Protein 7OCX (pdb70)

CATH classification: 3.30.70.330

B-factor: mean 50.79, std 18.03, range [21.8, 153.66]

GO terms:
  GO:0005515 protein binding (F, IPI)
  GO:0034587 piRNA processing (P, IMP)
  GO:0048471 perinuclear region of cytoplasm (C, IDA)
  GO:0005634 nucleus (C, IDA)
  GO:0005737 cytoplasm (C, IDA)
  GO:0005737 cytoplasm (C, EXP)
  GO:0051781 positive regulation of cell division (P, IMP)
  GO:0051984 positive regulation of chromosome segregation (P, IMP)

Solvent-accessible surface area: 16824 Å² total; per-residue (Å²): 127,100,64,110,68,26,36,0,90,1,34,21,2,15,44,68,38,36,41,32,7,0,0,17,35,0,54,57,1,73,0,70,25,27,88,82,79,32,88,82,32,1,38,0,26,1,75,13,45,0,3,6,82,5,0,28,120,62,11,83,48,89,154,56,24,134,51,26,141,0,88,1,44,41,61,64,148,122,53,62,110,73,40,87,97,83,28,26,0,115,1,32,22,1,14,30,57,42,31,43,30,8,1,0,16,35,0,53,53,1,82,1,52,0,6,53,85,80,20,26,79,33,2,30,0,4,2,77,27,55,9,2,5,97,3,0,37,109,57,12,82,36,90,152,54,21,127,53,23,143,4,121,3,46,47,44,68,141,129,80,60,28,100,28,0,1,1,84,1,132,60,0,34,58,98,45,77,19,71,58,0,0,90,22,0,64,129,39,20,80,0,15,58,0,76,33,101,29,128,32,165,116,23,59,32,24,55,4,18,0,7,0,26,39,3,66,24,0,38,86,0,67,140,85,41,57,110,33,49,7,121,27,117,136,43,55,0,37,7,84,66,29,142,38,116,71,75,60,56,148,142,129,114,23,112,40,2,5,0,76,2,149,63,0,40,127,93,45,78,33,71,58,0,0,94,20,0,47,126,37,19,77,0,26,30,8,42,40,101,29,111,40,169,101,18,98,56,17,62,6,60,0,24,3,26,37,4,76,27,0,35,71,0,63,158,63,33,100,107,28,32,10,99,24,185,135,50,50,0,104,4,76,89,49,110

Structure (mmCIF, N/CA/C/O backbone):
data_7OCX
#
_entry.id   7OCX
#
_cell.length_a   43.980
_cell.length_b   68.002
_cell.length_c   130.585
_cell.angle_alpha   90.000
_cell.angle_beta   90.000
_cell.angle_gamma   90.000
#
_symmetry.space_group_name_H-M   'P 21 21 21'
#
loop_
_entity.id
_entity.type
_entity.pdbx_description
1 polymer 'Protein pid-3'
2 polymer 'Embryonic developmental protein tofu-6'
3 water water
#
loop_
_atom_site.group_PDB
_atom_site.id
_atom_site.type_symbol
_atom_site.label_atom_id
_atom_site.label_alt_id
_atom_site.label_comp_id
_atom_site.label_asym_id
_atom_site.label_entity_id
_atom_site.label_seq_id
_atom_site.pdbx_PDB_ins_code
_atom_site.Cartn_x
_atom_site.Cartn_y
_atom_site.Cartn_z
_atom_site.occupancy
_atom_site.B_iso_or_equiv
_atom_site.auth_seq_id
_atom_site.auth_comp_id
_atom_site.auth_asym_id
_atom_site.auth_atom_id
_atom_site.pdbx_PDB_model_num
ATOM 1 N N . GLY A 1 8 ? 45.00606 47.33668 53.53307 1.000 58.17391 198 GLY A N 1
ATOM 2 C CA . GLY A 1 8 ? 44.75175 48.71022 53.93249 1.000 52.70088 198 GLY A CA 1
ATOM 3 C C . GLY A 1 8 ? 43.66252 48.92504 54.96856 1.000 50.30459 198 GLY A C 1
ATOM 4 O O . GLY A 1 8 ? 42.50572 48.60713 54.73967 1.000 49.18746 198 GLY A O 1
ATOM 7 N N . ALA A 1 9 ? 44.02022 49.47964 56.12244 1.000 42.82682 199 ALA A N 1
ATOM 8 C CA . ALA A 1 9 ? 43.00377 49.75479 57.12837 1.000 40.69152 199 ALA A CA 1
ATOM 9 C C . ALA A 1 9 ? 42.23923 51.03168 56.78144 1.000 38.67420 199 ALA A C 1
ATOM 10 O O . ALA A 1 9 ? 42.76401 51.93483 56.11762 1.000 36.97383 199 ALA A O 1
ATOM 17 N N . ASP A 1 10 ? 41.00015 51.11456 57.28561 1.000 35.51386 200 ASP A N 1
ATOM 18 C CA . ASP A 1 10 ? 40.08897 52.21590 56.96113 1.000 32.43355 200 ASP A CA 1
ATOM 19 C C . ASP A 1 10 ? 39.07491 52.33821 58.08693 1.000 30.21573 200 ASP A C 1
ATOM 20 O O . ASP A 1 10 ? 38.32887 51.38116 58.35819 1.000 28.56559 200 ASP A O 1
ATOM 29 N N . GLN A 1 11 ? 39.04861 53.49332 58.74817 1.000 29.36498 201 GLN A N 1
ATOM 30 C CA . GLN A 1 11 ? 38.13189 53.67598 59.86961 1.000 30.13239 201 GLN A CA 1
ATOM 31 C C . GLN A 1 11 ? 36.66839 53.53820 59.45825 1.000 29.58224 201 GLN A C 1
ATOM 32 O O . GLN A 1 11 ? 35.81925 53.29034 60.31989 1.000 30.76558 201 GLN A O 1
ATOM 46 N N . GLU A 1 12 ? 36.32661 53.71816 58.17629 1.000 28.42033 202 GLU A N 1
ATOM 47 C CA . GLU A 1 12 ? 34.93018 53.51198 57.83283 1.000 27.99656 202 GLU A CA 1
ATOM 48 C C . GLU A 1 12 ? 34.57209 52.02157 57.83356 1.000 27.73621 202 GLU A C 1
ATOM 49 O O . GLU A 1 12 ? 33.38619 51.69443 57.74104 1.000 29.17999 202 GLU A O 1
ATOM 61 N N . ASN A 1 13 ? 35.55754 51.14126 57.98142 1.000 27.53293 203 ASN A N 1
ATOM 62 C CA . ASN A 1 13 ? 35.28404 49.71443 58.15455 1.000 28.02391 203 ASN A CA 1
ATOM 63 C C . ASN A 1 13 ? 35.06158 49.35093 59.60280 1.000 29.64791 203 ASN A C 1
ATOM 64 O O . ASN A 1 13 ? 34.82347 48.17319 59.89137 1.000 30.71028 203 ASN A O 1
ATOM 75 N N . MET A 1 14 ? 35.18791 50.30284 60.51902 1.000 28.87484 204 MET A N 1
ATOM 76 C CA . MET A 1 14 ? 35.32547 49.97043 61.92342 1.000 28.78429 204 MET A CA 1
ATOM 77 C C . MET A 1 14 ? 34.13738 50.37675 62.76999 1.000 29.83129 204 MET A C 1
ATOM 78 O O . MET A 1 14 ? 33.44561 51.36922 62.49590 1.000 29.49160 204 MET A O 1
ATOM 92 N N . LEU A 1 15 ? 33.91685 49.58262 63.82154 1.000 26.75006 205 LEU A N 1
ATOM 93 C CA . LEU A 1 15 ? 32.86921 49.90624 64.77545 1.000 27.55226 205 LEU A CA 1
ATOM 94 C C . LEU A 1 15 ? 33.37005 49.67245 66.19122 1.000 25.39263 205 LEU A C 1
ATOM 95 O O . LEU A 1 15 ? 34.35497 48.95624 66.41161 1.000 26.87916 205 LEU A O 1
ATOM 111 N N . LYS A 1 16 ? 32.69420 50.32373 67.13875 1.000 27.69355 206 LYS A N 1
ATOM 112 C CA . LYS A 1 16 ? 32.85673 50.08631 68.56722 1.000 27.95990 206 LYS A CA 1
ATOM 113 C C . LYS A 1 16 ? 31.70433 49.20439 69.04107 1.000 28.92042 206 LYS A C 1
ATOM 114 O O . LYS A 1 16 ? 30.54311 49.44808 68.68560 1.000 30.17072 206 LYS A O 1
ATOM 133 N N . ILE A 1 17 ? 32.01502 48.19949 69.84389 1.000 28.28378 207 ILE A N 1
ATOM 134 C CA . ILE A 1 17 ? 31.00715 47.28770 70.38689 1.000 29.28658 207 ILE A CA 1
ATOM 135 C C . ILE A 1 17 ? 31.26507 47.15628 71.88048 1.000 27.26405 207 ILE A C 1
ATOM 136 O O . ILE A 1 17 ? 32.42414 47.06141 72.30348 1.000 31.34673 207 ILE A O 1
ATOM 152 N N . SER A 1 18 ? 30.20426 47.18106 72.68692 1.000 29.98565 208 SER A N 1
ATOM 153 C CA . SER A 1 18 ? 30.37555 47.03940 74.13338 1.000 30.64882 208 SER A CA 1
ATOM 154 C C . SER A 1 18 ? 29.12438 46.44164 74.76747 1.000 35.82729 208 SER A C 1
ATOM 155 O O . SER A 1 18 ? 28.06566 46.35484 74.14690 1.000 31.20983 208 SER A O 1
ATOM 163 N N . GLY A 1 19 ? 29.26918 45.99694 76.01575 1.000 29.96398 209 GLY A N 1
ATOM 164 C CA . GLY A 1 19 ? 28.13199 45.55851 76.79566 1.000 27.00710 209 GLY A CA 1
ATOM 165 C C . GLY A 1 19 ? 27.91461 44.05178 76.84728 1.000 32.19759 209 GLY A C 1
ATOM 166 O O . GLY A 1 19 ? 27.01036 43.59665 77.55642 1.000 31.19769 209 GLY A O 1
ATOM 170 N N . TYR A 1 20 ? 28.70278 43.29305 76.10676 1.000 30.00704 210 TYR A N 1
ATOM 171 C CA . TYR A 1 20 ? 28.62640 41.83976 76.10057 1.000 28.74544 210 TYR A CA 1
ATOM 172 C C . TYR A 1 20 ? 29.25819 41.28551 77.36457 1.000 27.95431 210 TYR A C 1
ATOM 173 O O . TYR A 1 20 ? 29.85399 42.02600 78.14565 1.000 30.07111 210 TYR A O 1
ATOM 191 N N . PRO A 1 21 ? 29.13756 39.98054 77.61464 1.000 27.34431 211 PRO A N 1
ATOM 192 C CA . PRO A 1 21 ? 29.72711 39.42750 78.84015 1.000 32.07953 211 PRO A CA 1
ATOM 193 C C . PRO A 1 21 ? 31.24072 39.58282 78.85724 1.000 34.33737 211 PRO A C 1
ATOM 194 O O . PRO A 1 21 ? 31.92364 39.40706 77.84284 1.000 31.96302 211 PRO A O 1
ATOM 205 N N . GLY A 1 22 ? 31.76768 39.91349 80.03684 1.000 30.68721 212 GLY A N 1
ATOM 206 C CA . GLY A 1 22 ? 33.19030 40.15573 80.14419 1.000 36.63675 212 GLY A CA 1
ATOM 207 C C . GLY A 1 22 ? 34.04130 38.93684 79.88293 1.000 31.71429 212 GLY A C 1
ATOM 208 O O . GLY A 1 22 ? 35.24442 39.06619 79.64843 1.000 36.19419 212 GLY A O 1
ATOM 212 N N . MET A 1 23 ? 33.45720 37.74720 79.95121 1.000 35.83097 213 MET A N 1
ATOM 213 C CA . MET A 1 23 ? 34.24376 36.54239 79.72285 1.000 38.03812 213 MET A CA 1
ATOM 214 C C . MET A 1 23 ? 34.57855 36.31802 78.25692 1.000 32.76456 213 MET A C 1
ATOM 215 O O . MET A 1 23 ? 35.38152 35.42093 77.96160 1.000 38.30523 213 MET A O 1
ATOM 229 N N . LEU A 1 24 ? 33.99111 37.06067 77.32807 1.000 31.82431 214 LEU A N 1
ATOM 230 C CA . LEU A 1 24 ? 34.22854 36.76162 75.91945 1.000 33.00692 214 LEU A CA 1
ATOM 231 C C . LEU A 1 24 ? 35.67808 37.06169 75.52764 1.000 35.44801 214 LEU A C 1
ATOM 232 O O . LEU A 1 24 ? 36.26445 38.04377 75.98302 1.000 34.28904 214 LEU A O 1
ATOM 248 N N . ASN A 1 25 ? 36.24048 36.23210 74.64832 1.000 33.29761 215 ASN A N 1
ATOM 249 C CA . ASN A 1 25 ? 37.49698 36.51270 73.96295 1.000 37.67594 215 ASN A CA 1
ATOM 250 C C . ASN A 1 25 ? 37.18074 37.07974 72.57338 1.000 32.90841 215 ASN A C 1
ATOM 251 O O . ASN A 1 25 ? 36.02854 37.31967 72.23238 1.000 30.13405 215 ASN A O 1
ATOM 262 N N . THR A 1 26 ? 38.21811 37.31824 71.75859 1.000 34.10603 216 THR A N 1
ATOM 263 C CA . THR A 1 26 ? 37.92948 37.96147 70.47586 1.000 34.82691 216 THR A CA 1
ATOM 264 C C . THR A 1 26 ? 37.10672 37.07169 69.56367 1.000 33.78804 216 THR A C 1
ATOM 265 O O . THR A 1 26 ? 36.28198 37.57233 68.79805 1.000 30.01650 216 THR A O 1
ATOM 276 N N . PHE A 1 27 ? 37.27484 35.74682 69.63485 1.000 29.17855 217 PHE A N 1
ATOM 277 C CA . PHE A 1 27 ? 36.40618 34.92621 68.81548 1.000 29.15807 217 PHE A CA 1
ATOM 278 C C . PHE A 1 27 ? 34.94787 35.03996 69.24550 1.000 27.26608 217 PHE A C 1
ATOM 279 O O . PHE A 1 27 ? 34.04553 35.03745 68.40088 1.000 27.12011 217 PHE A O 1
ATOM 296 N N . GLY A 1 28 ? 34.70010 35.16096 70.54678 1.000 26.90769 218 GLY A N 1
ATOM 297 C CA . GLY A 1 28 ? 33.33552 35.32117 71.00883 1.000 29.64726 218 GLY A CA 1
ATOM 298 C C . GLY A 1 28 ? 32.71295 36.63311 70.56859 1.000 29.74172 218 GLY A C 1
ATOM 299 O O . GLY A 1 28 ? 31.51104 36.68561 70.27782 1.000 25.79594 218 GLY A O 1
ATOM 303 N N . ILE A 1 29 ? 33.50957 37.70527 70.50860 1.000 24.02371 219 ILE A N 1
ATOM 304 C CA . ILE A 1 29 ? 33.00385 38.99203 70.02525 1.000 27.23010 219 ILE A CA 1
ATOM 305 C C . ILE A 1 29 ? 32.65302 38.86822 68.55237 1.000 26.41604 219 ILE A C 1
ATOM 306 O O . ILE A 1 29 ? 31.59768 39.32531 68.11182 1.000 25.34441 219 ILE A O 1
ATOM 322 N N . ALA A 1 30 ? 33.49237 38.17597 67.78174 1.000 26.47807 220 ALA A N 1
ATOM 323 C CA . ALA A 1 30 ? 33.16561 37.94561 66.37966 1.000 26.32234 220 ALA A CA 1
ATOM 324 C C . ALA A 1 30 ? 31.88532 37.13293 66.24414 1.000 25.85815 220 ALA A C 1
ATOM 325 O O . ALA A 1 30 ? 31.08580 37.37239 65.33063 1.000 28.26114 220 ALA A O 1
ATOM 332 N N . GLN A 1 31 ? 31.66059 36.18849 67.14859 1.000 28.50799 221 GLN A N 1
ATOM 333 C CA . GLN A 1 31 ? 30.43336 35.40574 67.09456 1.000 27.99826 221 GLN A CA 1
ATOM 334 C C . GLN A 1 31 ? 29.20515 36.27788 67.29645 1.000 29.32406 221 GLN A C 1
ATOM 335 O O . GLN A 1 31 ? 28.14360 35.96718 66.73909 1.000 28.82688 221 GLN A O 1
ATOM 349 N N . LEU A 1 32 ? 29.32252 37.36826 68.05869 1.000 27.13744 222 LEU A N 1
ATOM 350 C CA . LEU A 1 32 ? 28.18757 38.27078 68.23208 1.000 30.00946 222 LEU A CA 1
ATOM 351 C C . LEU A 1 32 ? 27.76566 38.92434 66.93555 1.000 28.97003 222 LEU A C 1
ATOM 352 O O . LEU A 1 32 ? 26.60332 39.33078 66.78578 1.000 29.43295 222 LEU A O 1
ATOM 368 N N . LEU A 1 33 ? 28.70019 39.07339 66.01999 1.000 25.77483 223 LEU A N 1
ATOM 369 C CA . LEU A 1 33 ? 28.51275 39.82889 64.79631 1.000 27.43166 223 LEU A CA 1
ATOM 370 C C . LEU A 1 33 ? 28.22137 38.95186 63.59862 1.000 24.73777 223 LEU A C 1
ATOM 371 O O . LEU A 1 33 ? 28.16200 39.47243 62.47174 1.000 27.08060 223 LEU A O 1
ATOM 387 N N . THR A 1 34 ? 28.02933 37.64842 63.80126 1.000 29.48848 224 THR A N 1
ATOM 388 C CA . THR A 1 34 ? 27.61369 36.77405 62.71538 1.000 29.62904 224 THR A CA 1
ATOM 389 C C . THR A 1 34 ? 26.41608 37.38574 61.99133 1.000 35.53618 224 THR A C 1
ATOM 390 O O . THR A 1 34 ? 25.46420 37.85184 62.64458 1.000 33.04357 224 THR A O 1
ATOM 401 N N . PRO A 1 35 ? 26.39846 37.36861 60.64759 1.000 32.58224 225 PRO A N 1
ATOM 402 C CA . PRO A 1 35 ? 27.33187 36.73532 59.69502 1.000 33.29245 225 PRO A CA 1
ATOM 403 C C . PRO A 1 35 ? 28.35959 37.68977 59.05825 1.000 31.66971 225 PRO A C 1
ATOM 404 O O . PRO A 1 35 ? 29.00012 37.27062 58.07067 1.000 30.79610 225 PRO A O 1
ATOM 415 N N . TYR A 1 36 ? 28.48839 38.91435 59.58029 1.000 29.72280 226 TYR A N 1
ATOM 416 C CA . TYR A 1 36 ? 29.34859 39.92290 58.95685 1.000 27.80809 226 TYR A CA 1
ATOM 417 C C . TYR A 1 36 ? 30.80794 39.50514 59.04683 1.000 30.99650 226 TYR A C 1
ATOM 418 O O . TYR A 1 36 ? 31.24618 38.90831 60.03544 1.000 31.58855 226 TYR A O 1
ATOM 436 N N . ARG A 1 37 ? 31.56494 39.82623 58.00220 1.000 28.33451 227 ARG A N 1
ATOM 437 C CA . ARG A 1 37 ? 32.96927 39.45704 57.96424 1.000 29.99176 227 ARG A CA 1
ATOM 438 C C . ARG A 1 37 ? 33.78125 40.35685 58.88659 1.000 31.22541 227 ARG A C 1
ATOM 439 O O . ARG A 1 37 ? 33.78519 41.58590 58.72531 1.000 29.88492 227 ARG A O 1
ATOM 460 N N . VAL A 1 38 ? 34.48761 39.72184 59.81966 1.000 30.59967 228 VAL A N 1
ATOM 461 C CA . VAL A 1 38 ? 35.33359 40.37028 60.81224 1.000 31.76280 228 VAL A CA 1
ATOM 462 C C . VAL A 1 38 ? 36.78749 40.14864 60.43301 1.000 31.69823 228 VAL A C 1
ATOM 463 O O . VAL A 1 38 ? 37.24861 39.00230 60.32368 1.000 31.10680 228 VAL A O 1
ATOM 476 N N . ASN A 1 39 ? 37.52468 41.24456 60.25904 1.000 28.73699 229 ASN A N 1
ATOM 477 C CA . ASN A 1 39 ? 38.91865 41.14859 59.88503 1.000 32.79707 229 ASN A CA 1
ATOM 478 C C . ASN A 1 39 ? 39.87741 41.41738 61.03370 1.000 29.55460 229 ASN A C 1
ATOM 479 O O . ASN A 1 39 ? 41.00736 40.96157 60.97180 1.000 33.13534 229 ASN A O 1
ATOM 490 N N . GLY A 1 40 ? 39.44937 42.10369 62.08845 1.000 30.73899 230 GLY A N 1
ATOM 491 C CA . GLY A 1 40 ? 40.31267 42.28241 63.23930 1.000 32.35283 230 GLY A CA 1
ATOM 492 C C . GLY A 1 40 ? 39.50752 42.77178 64.41421 1.000 28.18007 230 GLY A C 1
ATOM 493 O O . GLY A 1 40 ? 38.47227 43.42397 64.25876 1.000 30.26171 230 GLY A O 1
ATOM 497 N N . ILE A 1 41 ? 40.00644 42.45849 65.60635 1.000 29.93961 231 ILE A N 1
ATOM 498 C CA . ILE A 1 41 ? 39.36169 42.91838 66.82338 1.000 31.77409 231 ILE A CA 1
ATOM 499 C C . ILE A 1 41 ? 40.42862 43.38770 67.79919 1.000 35.03317 231 ILE A C 1
ATOM 500 O O . ILE A 1 41 ? 41.42368 42.69352 68.00168 1.000 35.22674 231 ILE A O 1
ATOM 516 N N . THR A 1 42 ? 40.23513 44.58804 68.37363 1.000 29.03522 232 THR A N 1
ATOM 517 C CA . THR A 1 42 ? 41.05902 45.08874 69.46775 1.000 30.99470 232 THR A CA 1
ATOM 518 C C . THR A 1 42 ? 40.20681 45.21111 70.72564 1.000 33.56369 232 THR A C 1
ATOM 519 O O . THR A 1 42 ? 39.26285 46.00559 70.75751 1.000 31.66353 232 THR A O 1
ATOM 530 N N . ILE A 1 43 ? 40.59806 44.49614 71.78248 1.000 34.02390 233 ILE A N 1
ATOM 531 C CA . ILE A 1 43 ? 39.93181 44.63244 73.07460 1.000 31.62355 233 ILE A CA 1
ATOM 532 C C . ILE A 1 43 ? 40.30413 45.97907 73.68390 1.000 31.81917 233 ILE A C 1
ATOM 533 O O . ILE A 1 43 ? 41.48108 46.33413 73.76042 1.000 35.34452 233 ILE A O 1
ATOM 549 N N . THR A 1 44 ? 39.30615 46.73400 74.11395 1.000 31.74034 234 THR A N 1
ATOM 550 C CA . THR A 1 44 ? 39.54214 48.06333 74.66627 1.000 33.95105 234 THR A CA 1
ATOM 551 C C . THR A 1 44 ? 39.13843 48.13354 76.13064 1.000 38.74028 234 THR A C 1
ATOM 552 O O . THR A 1 44 ? 39.28550 49.19114 76.75618 1.000 35.50944 234 THR A O 1
ATOM 563 N N . GLY A 1 45 ? 38.60761 47.04815 76.67949 1.000 34.50669 235 GLY A N 1
ATOM 564 C CA . GLY A 1 45 ? 38.15486 47.02369 78.05504 1.000 37.28633 235 GLY A CA 1
ATOM 565 C C . GLY A 1 45 ? 37.57173 45.66406 78.35161 1.000 36.70740 235 GLY A C 1
ATOM 566 O O . GLY A 1 45 ? 37.51333 44.78267 77.48982 1.000 35.91484 235 GLY A O 1
ATOM 570 N N . ALA A 1 46 ? 37.10518 45.50493 79.58606 1.000 36.07085 236 ALA A N 1
ATOM 571 C CA . ALA A 1 46 ? 36.58165 44.20036 79.96931 1.000 37.88981 236 ALA A CA 1
ATOM 572 C C . ALA A 1 46 ? 35.31612 43.83968 79.19373 1.000 36.92865 236 ALA A C 1
ATOM 573 O O . ALA A 1 46 ? 35.06326 42.65271 78.96067 1.000 38.30665 236 ALA A O 1
ATOM 580 N N . GLN A 1 47 ? 34.50406 44.83719 78.80351 1.000 32.46856 237 GLN A N 1
ATOM 581 C CA . GLN A 1 47 ? 33.31109 44.61479 77.99102 1.000 32.50085 237 GLN A CA 1
ATOM 582 C C . GLN A 1 47 ? 33.25072 45.52588 76.77220 1.000 33.57705 237 GLN A C 1
ATOM 583 O O . GLN A 1 47 ? 32.17179 45.96099 76.37099 1.000 31.04475 237 GLN A O 1
ATOM 597 N N . SER A 1 48 ? 34.39460 45.82644 76.15986 1.000 32.00211 238 SER A N 1
ATOM 598 C CA . SER A 1 48 ? 34.37159 46.72632 75.01538 1.000 32.72471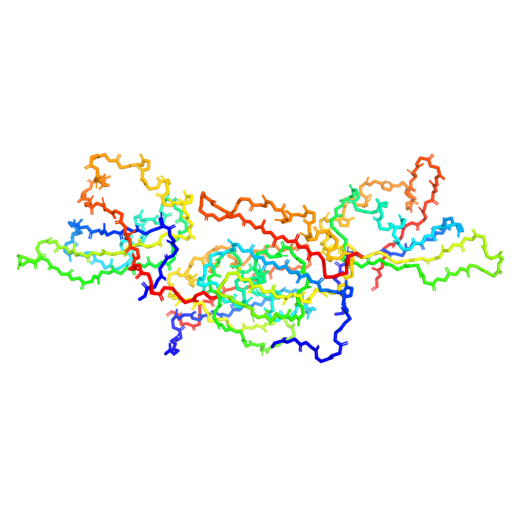 238 SER A CA 1
ATOM 599 C C . SER A 1 48 ? 35.48102 46.36142 74.04397 1.000 30.10808 238 SER A C 1
ATOM 600 O O . SER A 1 48 ? 36.54244 45.86478 74.43523 1.000 28.59925 238 SER A O 1
ATOM 608 N N . ALA A 1 49 ? 35.22420 46.62982 72.76504 1.000 30.52631 239 ALA A N 1
ATOM 609 C CA . ALA A 1 49 ? 36.18766 46.35265 71.71503 1.000 26.53592 239 ALA A CA 1
ATOM 610 C C . ALA A 1 49 ? 35.95933 47.29411 70.54221 1.000 31.39925 239 ALA A C 1
ATOM 611 O O . ALA A 1 49 ? 34.91071 47.93536 70.42923 1.000 29.79759 239 ALA A O 1
ATOM 618 N N . VAL A 1 50 ? 36.95459 47.34997 69.65699 1.000 29.93733 240 VAL A N 1
ATOM 619 C CA . VAL A 1 50 ? 36.81313 47.94870 68.33412 1.000 31.90287 240 VAL A CA 1
ATOM 620 C C . VAL A 1 50 ? 37.02016 46.84674 67.30964 1.000 32.28300 240 VAL A C 1
ATOM 621 O O . VAL A 1 50 ? 37.96070 46.05131 67.42085 1.000 31.04132 240 VAL A O 1
ATOM 634 N N . VAL A 1 51 ? 36.14622 46.79211 66.31553 1.000 28.14986 241 VAL A N 1
ATOM 635 C CA . VAL A 1 51 ? 36.10321 45.69442 65.35670 1.000 27.93062 241 VAL A CA 1
ATOM 636 C C . VAL A 1 51 ? 36.23519 46.27904 63.96527 1.000 31.13854 241 VAL A C 1
ATOM 637 O O . VAL A 1 51 ? 35.56571 47.26941 63.64840 1.000 31.91706 241 VAL A O 1
ATOM 650 N N . ALA A 1 52 ? 37.09394 45.68334 63.13777 1.000 27.14628 242 ALA A N 1
ATOM 651 C CA . ALA A 1 52 ? 37.15985 46.02712 61.71788 1.000 26.65882 242 ALA A CA 1
ATOM 652 C C . ALA A 1 52 ? 36.35041 44.98628 60.96628 1.000 29.27075 242 ALA A C 1
ATOM 653 O O . ALA A 1 52 ? 36.72175 43.80516 60.96900 1.000 29.13523 242 ALA A O 1
ATOM 660 N N . LEU A 1 53 ? 35.24546 45.40551 60.34539 1.000 27.29356 243 LEU A N 1
ATOM 661 C CA . LEU A 1 53 ? 34.50841 44.56641 59.41825 1.000 26.19132 243 LEU A CA 1
ATOM 662 C C . LEU A 1 53 ? 35.04527 44.77611 58.00097 1.000 29.75088 243 LEU A C 1
ATOM 663 O O . LEU A 1 53 ? 35.93049 45.58344 57.76461 1.000 32.08209 243 LEU A O 1
ATOM 679 N N . GLU A 1 54 ? 34.50779 44.00754 57.04916 1.000 31.63377 244 GLU A N 1
ATOM 680 C CA . GLU A 1 54 ? 35.03961 44.04590 55.68881 1.000 28.69209 244 GLU A CA 1
ATOM 681 C C . GLU A 1 54 ? 34.89758 45.42947 55.04007 1.000 29.96642 244 GLU A C 1
ATOM 682 O O . GLU A 1 54 ? 35.80101 45.87411 54.32173 1.000 32.39136 244 GLU A O 1
ATOM 694 N N . ASN A 1 55 ? 33.78650 46.12027 55.26837 1.000 30.87324 245 ASN A N 1
ATOM 695 C CA . ASN A 1 55 ? 33.57326 47.41465 54.61748 1.000 29.85670 245 ASN A CA 1
ATOM 696 C C . ASN A 1 55 ? 32.45664 48.17928 55.30643 1.000 27.99158 245 ASN A C 1
ATOM 697 O O . ASN A 1 55 ? 31.79385 47.68039 56.21601 1.000 28.94226 245 ASN A O 1
ATOM 708 N N . LYS A 1 56 ? 32.23316 49.41066 54.82975 1.000 28.62046 246 LYS A N 1
ATOM 709 C CA . LYS A 1 56 ? 31.27962 50.30813 55.47053 1.000 30.41346 246 LYS A CA 1
ATOM 710 C C . LYS A 1 56 ? 29.83668 49.82737 55.37020 1.000 28.90515 246 LYS A C 1
ATOM 711 O O . LYS A 1 56 ? 29.00827 50.22065 56.20351 1.000 28.53985 246 LYS A O 1
ATOM 730 N N . PHE A 1 57 ? 29.51314 48.98599 54.38213 1.000 27.40894 247 PHE A N 1
ATOM 731 C CA . PHE A 1 57 ? 28.14858 48.46895 54.26729 1.000 27.35560 247 PHE A CA 1
ATOM 732 C C . PHE A 1 57 ? 27.85745 47.44682 55.35595 1.000 27.36430 247 PHE A C 1
ATOM 733 O O . PHE A 1 57 ? 26.74876 47.42660 55.92447 1.000 27.90602 247 PHE A O 1
ATOM 750 N N . GLN A 1 58 ? 28.84013 46.58689 55.64805 1.000 27.37798 248 GLN A N 1
ATOM 751 C CA . GLN A 1 58 ? 28.72423 45.68075 56.77430 1.000 26.56771 248 GLN A CA 1
ATOM 752 C C . GLN A 1 58 ? 28.70498 46.43070 58.10257 1.000 28.52307 248 GLN A C 1
ATOM 753 O O . GLN A 1 58 ? 27.93700 46.05230 58.99865 1.000 27.94467 248 GLN A O 1
ATOM 767 N N . VAL A 1 59 ? 29.45304 47.53139 58.22765 1.000 28.85985 249 VAL A N 1
ATOM 768 C CA . VAL A 1 59 ? 29.35537 48.34593 59.44393 1.000 26.91785 249 VAL A CA 1
ATOM 769 C C . VAL A 1 59 ? 27.94043 48.85579 59.62671 1.000 26.36975 249 VAL A C 1
ATOM 770 O O . VAL A 1 59 ? 27.35343 48.74473 60.71080 1.000 28.66154 249 VAL A O 1
ATOM 783 N N . TYR A 1 60 ? 27.37903 49.44343 58.57280 1.000 27.86273 250 TYR A N 1
ATOM 784 C CA . TYR A 1 60 ? 26.03382 49.99914 58.63810 1.000 27.56422 250 TYR A CA 1
ATOM 785 C C . TYR A 1 60 ? 25.02193 48.94144 59.06370 1.000 30.79567 250 TYR A C 1
ATOM 786 O O . TYR A 1 60 ? 24.12428 49.20796 59.87607 1.000 29.45413 250 TYR A O 1
ATOM 804 N N . GLN A 1 61 ? 25.11063 47.76217 58.46423 1.000 26.13776 251 GLN A N 1
ATOM 805 C CA . GLN A 1 61 ? 24.12608 46.72018 58.73941 1.000 26.75614 251 GLN A CA 1
ATOM 806 C C . GLN A 1 61 ? 24.32586 46.14299 60.13495 1.000 25.5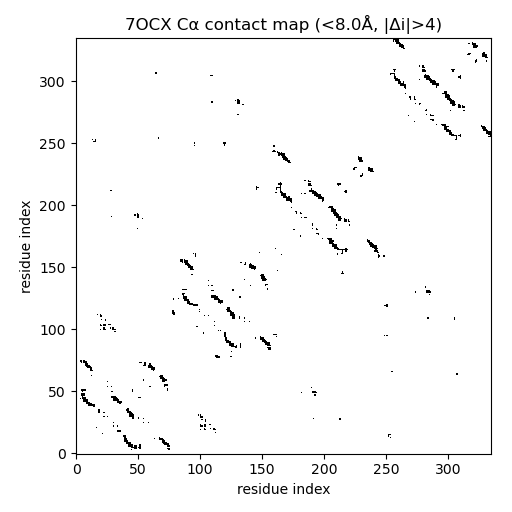9342 251 GLN A C 1
ATOM 807 O O . GLN A 1 61 ? 23.34360 45.84226 60.83253 1.000 30.42185 251 GLN A O 1
ATOM 821 N N . ALA A 1 62 ? 25.57726 46.05920 60.58921 1.000 27.30222 252 ALA A N 1
ATOM 822 C CA . ALA A 1 62 ? 25.83652 45.54592 61.93219 1.000 26.22825 252 ALA A CA 1
ATOM 823 C C . ALA A 1 62 ? 25.32386 46.50931 62.98643 1.000 28.70739 252 ALA A C 1
ATOM 824 O O . ALA A 1 62 ? 24.79655 46.09523 64.02654 1.000 28.92077 252 ALA A O 1
ATOM 831 N N . VAL A 1 63 ? 25.48502 47.81160 62.75365 1.000 27.97968 253 VAL A N 1
ATOM 832 C CA . VAL A 1 63 ? 24.94673 48.78193 63.70307 1.000 27.52571 253 VAL A CA 1
ATOM 833 C C . VAL A 1 63 ? 23.43687 48.64715 63.79948 1.000 27.40146 253 VAL A C 1
ATOM 834 O O . VAL A 1 63 ? 22.85791 48.62675 64.89532 1.000 33.29130 253 VAL A O 1
ATOM 847 N N . GLN A 1 64 ? 22.76439 48.55584 62.64927 1.000 30.00912 254 GLN A N 1
ATOM 848 C CA . GLN A 1 64 ? 21.31918 48.43094 62.65891 1.000 32.00523 254 GLN A CA 1
ATOM 849 C C . GLN A 1 64 ? 20.86272 47.12596 63.30740 1.000 30.66335 254 GLN A C 1
ATOM 850 O O . GLN A 1 64 ? 19.82520 47.09750 63.98809 1.000 33.97682 254 GLN A O 1
ATOM 864 N N . ASP A 1 65 ? 21.59275 46.03737 63.06442 1.000 31.69605 255 ASP A N 1
ATOM 865 C CA . ASP A 1 65 ? 21.18660 44.74367 63.61830 1.000 33.94232 255 ASP A CA 1
ATOM 866 C C . ASP A 1 65 ? 21.40470 44.66493 65.12954 1.000 28.47681 255 ASP A C 1
ATOM 867 O O . ASP A 1 65 ? 20.59476 44.04920 65.84550 1.000 31.39206 255 ASP A O 1
ATOM 876 N N . PHE A 1 66 ? 22.50682 45.24104 65.62122 1.000 28.50678 256 PHE A N 1
ATOM 877 C CA . PHE A 1 66 ? 22.99955 44.91206 66.95331 1.000 29.45294 256 PHE A CA 1
ATOM 878 C C . PHE A 1 66 ? 23.00777 46.06969 67.93895 1.000 31.18886 256 PHE A C 1
ATOM 879 O O . PHE A 1 66 ? 23.03090 45.81013 69.13941 1.000 28.20450 256 PHE A O 1
ATOM 896 N N . ASN A 1 67 ? 22.96095 47.32415 67.50124 1.000 29.75197 257 ASN A N 1
ATOM 897 C CA . ASN A 1 67 ? 22.93517 48.40451 68.49125 1.000 27.21703 257 ASN A CA 1
ATOM 898 C C . ASN A 1 67 ? 21.65874 48.34044 69.33581 1.000 26.48558 257 ASN A C 1
ATOM 899 O O . ASN A 1 67 ? 20.53831 48.41722 68.81988 1.000 31.14912 257 ASN A O 1
ATOM 910 N N . GLY A 1 68 ? 21.83142 48.25236 70.65799 1.000 29.83299 258 GLY A N 1
ATOM 911 C CA . GLY A 1 68 ? 20.72202 48.13674 71.56886 1.000 30.50102 258 GLY A CA 1
ATOM 912 C C . GLY A 1 68 ? 20.16235 46.73633 71.71052 1.000 30.63716 258 GLY A C 1
ATOM 913 O O . GLY A 1 68 ? 19.13398 46.55919 72.37441 1.000 30.40526 258 GLY A O 1
ATOM 917 N N . LYS A 1 69 ? 20.80253 45.74313 71.11797 1.000 27.28022 259 LYS A N 1
ATOM 918 C CA . LYS A 1 69 ? 20.24398 44.39008 71.11577 1.000 30.26235 259 LYS A CA 1
ATOM 919 C C . LYS A 1 69 ? 20.38414 43.74725 72.48503 1.000 29.95636 259 LYS A C 1
ATOM 920 O O . LYS A 1 69 ? 21.46894 43.71095 73.06403 1.000 30.31101 259 LYS A O 1
ATOM 939 N N . LYS A 1 70 ? 19.27871 43.24581 72.99702 1.000 30.34483 260 LYS A N 1
ATOM 940 C CA . LYS A 1 70 ? 19.27080 42.50368 74.24350 1.000 33.27401 260 LYS A CA 1
ATOM 941 C C . LYS A 1 70 ? 19.87377 41.11958 73.99910 1.000 35.51432 260 LYS A C 1
ATOM 942 O O . LYS A 1 70 ? 19.37889 40.34920 73.16744 1.000 34.17364 260 LYS A O 1
ATOM 961 N N . LEU A 1 71 ? 20.96344 40.81864 74.69395 1.000 31.02869 261 LEU A N 1
ATOM 962 C CA . LEU A 1 71 ? 21.51440 39.46425 74.64752 1.000 32.57553 261 LEU A CA 1
ATOM 963 C C . LEU A 1 71 ? 20.88558 38.57475 75.71050 1.000 37.36324 261 LEU A C 1
ATOM 964 O O . LEU A 1 71 ? 20.64113 37.38014 75.47081 1.000 36.10393 261 LEU A O 1
ATOM 980 N N . ASP A 1 72 ? 20.67474 39.12731 76.89986 1.000 35.52232 262 ASP A N 1
ATOM 981 C CA . ASP A 1 72 ? 19.91480 38.48012 77.95926 1.000 35.88794 262 ASP A CA 1
ATOM 982 C C . ASP A 1 72 ? 19.51499 39.58009 78.93706 1.000 40.25262 262 ASP A C 1
ATOM 983 O O . ASP A 1 72 ? 19.82092 40.75780 78.73747 1.000 36.50787 262 ASP A O 1
ATOM 992 N N . ARG A 1 73 ? 18.85673 39.19323 80.02546 1.000 39.77064 263 ARG A N 1
ATOM 993 C CA . ARG A 1 73 ? 18.38159 40.20415 80.96342 1.000 43.28288 263 ARG A CA 1
ATOM 994 C C . ARG A 1 73 ? 19.48645 40.97790 81.68564 1.000 38.85415 263 ARG A C 1
ATOM 995 O O . ARG A 1 73 ? 19.20281 41.90089 82.46315 1.000 43.51323 263 ARG A O 1
ATOM 1016 N N . ASN A 1 74 ? 20.73878 40.61000 81.44250 1.000 37.93183 264 ASN A N 1
ATOM 1017 C CA . ASN A 1 74 ? 21.88403 41.22571 82.08467 1.000 35.78940 264 ASN A CA 1
ATOM 1018 C C . ASN A 1 74 ? 22.79153 41.95887 81.11535 1.000 38.02344 264 ASN A C 1
ATOM 1019 O O . ASN A 1 74 ? 23.72363 42.62963 81.57034 1.000 40.33607 264 ASN A O 1
ATOM 1030 N N . HIS A 1 75 ? 22.55768 41.84374 79.80689 1.000 35.94667 265 HIS A N 1
ATOM 1031 C CA . HIS A 1 75 ? 23.45389 42.41235 78.80987 1.000 34.46669 265 HIS A CA 1
ATOM 1032 C C . HIS A 1 75 ? 22.69930 42.92835 77.59755 1.000 37.63900 265 HIS A C 1
ATOM 1033 O O . HIS A 1 75 ? 21.93547 42.18696 76.97835 1.000 34.24495 265 HIS A O 1
ATOM 1047 N N . LYS A 1 76 ? 22.92786 44.18854 77.24428 1.000 36.75416 266 LYS A N 1
ATOM 1048 C CA . LYS A 1 76 ? 22.47957 44.75204 75.97525 1.000 36.30062 266 LYS A CA 1
ATOM 1049 C C . LYS A 1 76 ? 23.68339 45.35340 75.26006 1.000 32.89744 266 LYS A C 1
ATOM 1050 O O . LYS A 1 76 ? 24.55182 45.97945 75.88226 1.000 35.29203 266 LYS A O 1
ATOM 1069 N N . LEU A 1 77 ? 23.75574 45.10112 73.95918 1.000 30.99345 267 LEU A N 1
ATOM 1070 C CA . LEU A 1 77 ? 24.90159 45.53822 73.17167 1.000 29.96687 267 LEU A CA 1
ATOM 1071 C C . LEU A 1 77 ? 24.80096 47.02088 72.82751 1.000 35.56656 267 LEU A C 1
ATOM 1072 O O . LEU A 1 77 ? 23.71443 47.52721 72.54747 1.000 32.48156 267 LEU A O 1
ATOM 1088 N N . GLN A 1 78 ? 25.95936 47.67910 72.74673 1.000 35.19152 268 GLN A N 1
ATOM 1089 C CA . GLN A 1 78 ? 26.11864 49.03149 72.20698 1.000 34.99487 268 GLN A CA 1
ATOM 1090 C C . GLN A 1 78 ? 27.02163 48.88221 70.98866 1.000 29.76755 268 GLN A C 1
ATOM 1091 O O . GLN A 1 78 ? 28.10387 48.30563 71.09622 1.000 32.09819 268 GLN A O 1
ATOM 1105 N N . VAL A 1 79 ? 26.56284 49.33238 69.82338 1.000 32.62548 269 VAL A N 1
ATOM 1106 C CA . VAL A 1 79 ? 27.32489 49.18577 68.58132 1.000 28.25937 269 VAL A CA 1
ATOM 1107 C C . VAL A 1 79 ? 27.24705 50.50290 67.81638 1.000 31.17854 269 VAL A C 1
ATOM 1108 O O . VAL A 1 79 ? 26.15474 51.00166 67.56649 1.000 34.45167 269 VAL A O 1
ATOM 1121 N N . SER A 1 80 ? 28.39104 51.04529 67.41494 1.000 31.84035 270 SER A N 1
ATOM 1122 C CA . SER A 1 80 ? 28.37827 52.33960 66.73502 1.000 34.80166 270 SER A CA 1
ATOM 1123 C C . SER A 1 80 ? 29.53470 52.39293 65.75662 1.000 34.10042 270 SER A C 1
ATOM 1124 O O . SER A 1 80 ? 30.59763 51.82313 66.00466 1.000 32.38616 270 SER A O 1
ATOM 1132 N N . SER A 1 81 ? 29.31066 53.05991 64.62447 1.000 35.61200 271 SER A N 1
ATOM 1133 C CA . SER A 1 81 ? 30.39932 53.24780 63.67434 1.000 35.32075 271 SER A CA 1
ATOM 1134 C C . SER A 1 81 ? 31.48887 54.12247 64.28566 1.000 38.53087 271 SER A C 1
ATOM 1135 O O . SER A 1 81 ? 31.21609 55.07746 65.02518 1.000 43.75596 271 SER A O 1
ATOM 1143 N N . LEU A 1 82 ? 32.74450 53.82194 63.94562 1.000 36.97294 272 LEU A N 1
ATOM 1144 C CA . LEU A 1 82 ? 33.82470 54.63999 64.47419 1.000 46.57657 272 LEU A CA 1
ATOM 1145 C C . LEU A 1 82 ? 33.77866 56.04930 63.88970 1.000 43.44797 272 LEU A C 1
ATOM 1146 O O . LEU A 1 82 ? 34.02521 57.02975 64.60081 1.000 50.94514 272 LEU A O 1
ATOM 1162 N N . VAL A 1 83 ? 33.46219 56.17231 62.59309 1.000 49.01090 273 VAL A N 1
ATOM 1163 C CA . VAL A 1 83 ? 33.29266 57.47440 61.95843 1.000 58.30877 273 VAL A CA 1
ATOM 1164 C C . VAL A 1 83 ? 31.82402 57.85412 62.01512 1.000 56.66657 273 VAL A C 1
ATOM 1165 O O . VAL A 1 83 ? 30.95415 57.04111 61.67721 1.000 56.89312 273 VAL A O 1
ATOM 1178 N N . VAL A 1 84 ? 31.55184 59.08987 62.41985 1.000 74.93668 274 VAL A N 1
ATOM 1179 C CA . VAL A 1 84 ? 30.18839 59.58462 62.51941 1.000 90.05083 274 VAL A CA 1
ATOM 1180 C C . VAL A 1 84 ? 29.67158 59.97733 61.13891 1.000 86.56927 274 VAL A C 1
ATOM 1181 O O . VAL A 1 84 ? 30.33112 60.71562 60.40550 1.000 82.53554 274 VAL A O 1
ATOM 1185 N N . SER B 1 4 ? 46.87099 31.84645 66.82055 1.000 86.59833 194 SER B N 1
ATOM 1186 C CA . SER B 1 4 ? 46.77116 30.43797 66.44307 1.000 76.70851 194 SER B CA 1
ATOM 1187 C C . SER B 1 4 ? 46.36838 29.57730 67.65649 1.000 73.16701 194 SER B C 1
ATOM 1188 O O . SER B 1 4 ? 45.45213 29.93417 68.38892 1.000 71.66031 194 SER B O 1
ATOM 1191 N N . MET B 1 5 ? 47.04168 28.45509 67.86136 1.000 73.21728 195 MET B N 1
ATOM 1192 C CA . MET B 1 5 ? 46.56378 27.49893 68.85821 1.000 77.65651 195 MET B CA 1
ATOM 1193 C C . MET B 1 5 ? 47.32040 27.63169 70.17850 1.000 81.46799 195 MET B C 1
ATOM 1194 O O . MET B 1 5 ? 48.54991 27.77668 70.17701 1.000 80.94599 195 MET B O 1
ATOM 1208 N N . PRO B 1 6 ? 46.64492 27.55398 71.32672 1.000 80.26735 196 PRO B N 1
ATOM 1209 C CA . PRO B 1 6 ? 47.38060 27.56655 72.59859 1.000 79.87483 196 PRO B CA 1
ATOM 1210 C C . PRO B 1 6 ? 48.36086 26.40710 72.68974 1.000 78.66358 196 PRO B C 1
ATOM 1211 O O . PRO B 1 6 ? 48.00527 25.24335 72.47593 1.000 72.47462 196 PRO B O 1
ATOM 1222 N N . ARG B 1 7 ? 49.61934 26.74579 72.98250 1.000 85.33750 197 ARG B N 1
ATOM 1223 C CA . ARG B 1 7 ? 50.62999 25.73556 73.26810 1.000 82.03584 197 ARG B CA 1
ATOM 1224 C C . ARG B 1 7 ? 50.15124 24.83109 74.39360 1.000 78.57729 197 ARG B C 1
ATOM 1225 O O . ARG B 1 7 ? 49.75885 25.30481 75.46366 1.000 83.36342 197 ARG B O 1
ATOM 1229 N N . GLY B 1 8 ? 50.16051 23.53211 74.14063 1.000 71.51988 198 GLY B N 1
ATOM 1230 C CA . GLY B 1 8 ? 49.80952 22.56072 75.15176 1.000 72.51836 198 GLY B CA 1
ATOM 1231 C C . GLY B 1 8 ? 48.35912 22.14729 75.18472 1.000 65.15698 198 GLY B C 1
ATOM 1232 O O . GLY B 1 8 ? 47.93262 21.53175 76.17093 1.000 64.83965 198 GLY B O 1
ATOM 1236 N N . ALA B 1 9 ? 47.58845 22.45597 74.14706 1.000 63.55027 199 ALA B N 1
ATOM 1237 C CA . ALA B 1 9 ? 46.16225 22.17948 74.18068 1.000 61.04124 199 ALA B CA 1
ATOM 1238 C C . ALA B 1 9 ? 45.92089 20.67479 74.24873 1.000 55.32735 199 ALA B C 1
ATOM 1239 O O . ALA B 1 9 ? 46.70823 19.86975 73.74935 1.000 52.28133 199 ALA B O 1
ATOM 1246 N N . ASP B 1 10 ? 44.84057 20.30106 74.91374 1.000 54.40303 200 ASP B N 1
ATOM 1247 C CA . ASP B 1 10 ? 44.48441 18.90062 75.07006 1.000 52.64631 200 ASP B CA 1
ATOM 1248 C C . ASP B 1 10 ? 43.63974 18.44953 73.89444 1.000 50.72082 200 ASP B C 1
ATOM 1249 O O . ASP B 1 10 ? 42.69607 19.12894 73.49323 1.000 51.96654 200 ASP B O 1
ATOM 1258 N N . GLN B 1 11 ? 43.96250 17.27441 73.36645 1.000 41.66269 201 GLN B N 1
ATOM 1259 C CA . GLN B 1 11 ? 43.27325 16.81275 72.17154 1.000 39.49911 201 GLN B CA 1
ATOM 1260 C C . GLN B 1 11 ? 41.76778 16.66879 72.39616 1.000 36.64194 201 GLN B C 1
ATOM 1261 O O . GLN B 1 11 ? 40.98451 16.83560 71.44550 1.000 38.89801 201 GLN B O 1
ATOM 1275 N N . GLU B 1 12 ? 41.33287 16.40841 73.64268 1.000 36.01330 202 GLU B N 1
ATOM 1276 C CA . GLU B 1 12 ? 39.89208 16.27009 73.87885 1.000 38.72371 202 GLU B CA 1
ATOM 1277 C C . GLU B 1 12 ? 39.14656 17.58582 73.65885 1.000 39.53526 202 GLU B C 1
ATOM 1278 O O . GLU B 1 12 ? 37.91083 17.57239 73.54930 1.000 36.39306 202 GLU B O 1
ATOM 1290 N N . ASN B 1 13 ? 39.84965 18.71301 73.58952 1.000 35.41367 203 ASN B N 1
ATOM 1291 C CA . ASN B 1 13 ? 39.21482 19.99379 73.32943 1.000 35.79638 203 ASN B CA 1
ATOM 1292 C C . ASN B 1 13 ? 39.17729 20.35427 71.85815 1.000 34.66286 203 ASN B C 1
ATOM 1293 O O . ASN B 1 13 ? 38.75679 21.45843 71.52442 1.000 36.22868 203 ASN B O 1
ATOM 1304 N N . MET B 1 14 ? 39.60482 19.47727 70.96430 1.000 34.04222 204 MET B N 1
ATOM 1305 C CA . MET B 1 14 ? 39.81649 19.88207 69.58273 1.000 33.38333 204 MET B CA 1
ATOM 1306 C C . MET B 1 14 ? 38.88483 19.17918 68.62741 1.000 39.24758 204 MET B C 1
ATOM 1307 O O . MET B 1 14 ? 38.46957 18.03254 68.83728 1.000 41.00094 204 MET B O 1
ATOM 1321 N N . LEU B 1 15 ? 38.53949 19.90437 67.57900 1.000 34.95938 205 LEU B N 1
ATOM 1322 C CA . LEU B 1 15 ? 37.75812 19.32911 66.50626 1.000 36.10112 205 LEU B CA 1
ATOM 1323 C C . LEU B 1 15 ? 38.35398 19.75101 65.17553 1.000 39.21170 205 LEU B C 1
ATOM 1324 O O . LEU B 1 15 ? 39.14464 20.69719 65.08977 1.000 38.14658 205 LEU B O 1
ATOM 1340 N N . LYS B 1 16 ? 38.00370 18.98144 64.15741 1.000 34.41087 206 LYS B N 1
ATOM 1341 C CA . LYS B 1 16 ? 38.29526 19.25823 62.76206 1.000 37.18014 206 LYS B CA 1
ATOM 1342 C C . LYS B 1 16 ? 37.02091 19.74307 62.10436 1.000 41.18820 206 LYS B C 1
ATOM 1343 O O . LYS B 1 16 ? 35.95415 19.16736 62.32168 1.000 41.33999 206 LYS B 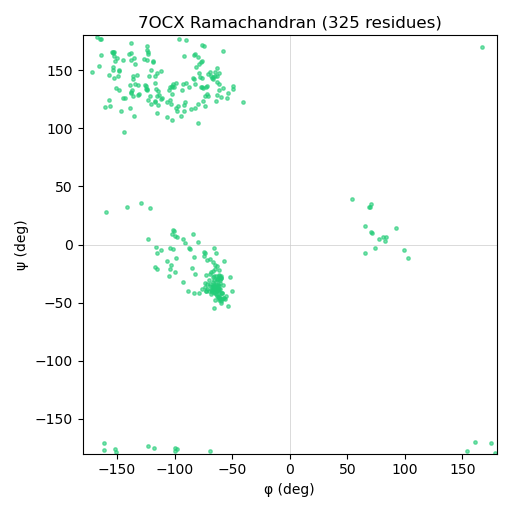O 1
ATOM 1362 N N . ILE B 1 17 ? 37.12234 20.79893 61.30892 1.000 37.18899 207 ILE B N 1
ATOM 1363 C CA . ILE B 1 17 ? 35.98761 21.31240 60.54772 1.000 35.21625 207 ILE B CA 1
ATOM 1364 C C . ILE B 1 17 ? 36.45212 21.58734 59.12309 1.000 35.02429 207 ILE B C 1
ATOM 1365 O O . ILE B 1 17 ? 37.56051 22.09249 58.91050 1.000 37.30851 207 ILE B O 1
ATOM 1381 N N . SER B 1 18 ? 35.62312 21.22654 58.14126 1.000 36.10677 208 SER B N 1
ATOM 1382 C CA . SER B 1 18 ? 36.00578 21.38277 56.74404 1.000 40.21787 208 SER B CA 1
ATOM 1383 C C . SER B 1 18 ? 34.73642 21.55233 55.91879 1.000 40.29504 208 SER B C 1
ATOM 1384 O O . SER B 1 18 ? 33.62814 21.28539 56.39359 1.000 40.85354 208 SER B O 1
ATOM 1392 N N . GLY B 1 19 ? 34.90522 22.07060 54.69612 1.000 40.54184 209 GLY B N 1
ATOM 1393 C CA . GLY B 1 19 ? 33.81639 22.18533 53.75318 1.000 35.43631 209 GLY B CA 1
ATOM 1394 C C . GLY B 1 19 ? 33.22533 23.56986 53.59662 1.000 36.26048 209 GLY B C 1
ATOM 1395 O O . GLY B 1 19 ? 32.42514 23.76530 52.67218 1.000 31.10531 209 GLY B O 1
ATOM 1399 N N . TYR B 1 20 ? 33.57559 24.51261 54.47638 1.000 31.51593 210 TYR B N 1
ATOM 1400 C CA . TYR B 1 20 ? 33.06510 25.86233 54.41677 1.000 34.28457 210 TYR B CA 1
ATOM 1401 C C . TYR B 1 20 ? 33.72158 26.63611 53.28723 1.000 30.64667 210 TYR B C 1
ATOM 1402 O O . TYR B 1 20 ? 34.69177 26.18520 52.68111 1.000 32.66505 210 TYR B O 1
ATOM 1420 N N . PRO B 1 21 ? 33.21694 27.83101 52.98452 1.000 32.68015 211 PRO B N 1
ATOM 1421 C CA . PRO B 1 21 ? 33.75154 28.55132 51.83055 1.000 31.78813 211 PRO B CA 1
ATOM 1422 C C . PRO B 1 21 ? 35.22115 28.88757 52.02801 1.000 31.11407 211 PRO B C 1
ATOM 1423 O O . PRO B 1 21 ? 35.68390 29.20958 53.13197 1.000 32.75499 211 PRO B O 1
ATOM 1434 N N . GLY B 1 22 ? 35.94895 28.85163 50.91473 1.000 33.2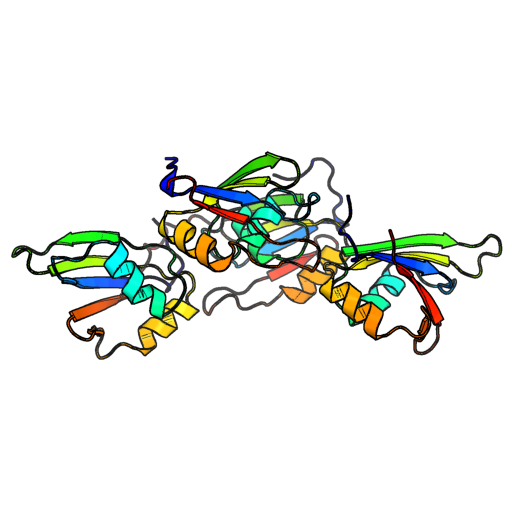3295 212 GLY B N 1
ATOM 1435 C CA . GLY B 1 22 ? 37.39729 28.91009 50.94934 1.000 37.68895 212 GLY B CA 1
ATOM 1436 C C . GLY B 1 22 ? 37.96122 30.27077 51.31149 1.000 40.52102 212 GLY B C 1
ATOM 1437 O O . GLY B 1 22 ? 39.15433 30.37815 51.61444 1.000 41.02452 212 GLY B O 1
ATOM 1441 N N . MET B 1 23 ? 37.14682 31.30915 51.29784 1.000 36.79519 213 MET B N 1
ATOM 1442 C CA . MET B 1 23 ? 37.67962 32.61501 51.67139 1.000 40.73868 213 MET B CA 1
ATOM 1443 C C . MET B 1 23 ? 37.53628 32.92227 53.15820 1.000 40.92055 213 MET B C 1
ATOM 1444 O O . MET B 1 23 ? 37.95425 34.00137 53.58942 1.000 42.29175 213 MET B O 1
ATOM 1458 N N . LEU B 1 24 ? 36.99667 32.01039 53.96697 1.000 35.34696 214 LEU B N 1
ATOM 1459 C CA . LEU B 1 24 ? 36.75881 32.35921 55.36534 1.000 37.43733 214 LEU B CA 1
ATOM 1460 C C . LEU B 1 24 ? 38.06725 32.56714 56.11554 1.000 36.22896 214 LEU B C 1
ATOM 1461 O O . LEU B 1 24 ? 39.04678 31.84904 55.90260 1.000 39.27573 214 LEU B O 1
ATOM 1477 N N . ASN B 1 25 ? 38.08391 33.54030 57.02159 1.000 35.99073 215 ASN B N 1
ATOM 1478 C CA . ASN B 1 25 ? 39.24123 33.73263 57.87699 1.000 35.38310 215 ASN B CA 1
ATOM 1479 C C . ASN B 1 25 ? 38.93759 33.09763 59.22932 1.000 32.49013 215 ASN B C 1
ATOM 1480 O O . ASN B 1 25 ? 37.86846 32.51503 59.45219 1.000 30.34699 215 ASN B O 1
ATOM 1491 N N . THR B 1 26 ? 39.88015 33.22236 60.16159 1.000 33.04858 216 THR B N 1
ATOM 1492 C CA . THR B 1 26 ? 39.67863 32.52831 61.43012 1.000 36.34593 216 THR B CA 1
ATOM 1493 C C . THR B 1 26 ? 38.43899 33.01773 62.15885 1.000 29.26838 216 THR B C 1
ATOM 1494 O O . THR B 1 26 ? 37.73114 32.23051 62.78872 1.000 29.80335 216 THR B O 1
ATOM 1505 N N . PHE B 1 27 ? 38.15453 34.32455 62.10901 1.000 28.84933 217 PHE B N 1
ATOM 1506 C CA . PHE B 1 27 ? 36.95496 34.79062 62.76290 1.000 28.48387 217 PHE B CA 1
ATOM 1507 C C . PHE B 1 27 ? 35.71084 34.19150 62.12038 1.000 30.47901 217 PHE B C 1
ATOM 1508 O O . PHE B 1 27 ? 34.74102 33.86502 62.81166 1.000 28.83641 217 PHE B O 1
ATOM 1525 N N . GLY B 1 28 ? 35.73020 34.02664 60.80115 1.000 30.93787 218 GLY B N 1
ATOM 1526 C CA . GLY B 1 28 ? 34.57710 33.46157 60.12502 1.000 30.56106 218 GLY B CA 1
ATOM 1527 C C . GLY B 1 28 ? 34.34786 32.00638 60.48968 1.000 29.50853 218 GLY B C 1
ATOM 1528 O O . GLY B 1 28 ? 33.20050 31.56385 60.58815 1.000 29.90470 218 GLY B O 1
ATOM 1532 N N . ILE B 1 29 ? 35.43228 31.25415 60.68969 1.000 29.51612 219 ILE B N 1
ATOM 1533 C CA . ILE B 1 29 ? 35.33117 29.87249 61.15529 1.000 29.59714 219 ILE B CA 1
ATOM 1534 C C . ILE B 1 29 ? 34.73712 29.84946 62.55512 1.000 33.05834 219 ILE B C 1
ATOM 1535 O O . ILE B 1 29 ? 33.83178 29.06271 62.84986 1.000 29.54367 219 ILE B O 1
ATOM 1551 N N . ALA B 1 30 ? 35.17615 30.76349 63.42450 1.000 29.70688 220 ALA B N 1
ATOM 1552 C CA . ALA B 1 30 ? 34.56436 30.84917 64.75001 1.000 30.69784 220 ALA B CA 1
ATOM 1553 C C . ALA B 1 30 ? 33.07387 31.15647 64.66389 1.000 30.78890 220 ALA B C 1
ATOM 1554 O O . ALA B 1 30 ? 32.27592 30.64059 65.46611 1.000 28.79466 220 ALA B O 1
ATOM 1561 N N . GLN B 1 31 ? 32.67243 32.02140 63.71886 1.000 27.45804 221 GLN B N 1
ATOM 1562 C CA . GLN B 1 31 ? 31.26572 32.35494 63.55209 1.000 26.04484 221 GLN B CA 1
ATOM 1563 C C . GLN B 1 31 ? 30.43893 31.12591 63.16051 1.000 27.11189 221 GLN B C 1
ATOM 1564 O O . GLN B 1 31 ? 29.27636 31.00273 63.56784 1.000 30.03836 221 GLN B O 1
ATOM 1578 N N . LEU B 1 32 ? 31.01352 30.20705 62.38372 1.000 28.41532 222 LEU B N 1
ATOM 1579 C CA . LEU B 1 32 ? 30.30695 28.96561 62.04632 1.000 29.95273 222 LEU B CA 1
ATOM 1580 C C . LEU B 1 32 ? 29.94736 28.15272 63.29004 1.000 31.15749 222 LEU B C 1
ATOM 1581 O O . LEU B 1 32 ? 28.95522 27.39720 63.29301 1.000 31.99001 222 LEU B O 1
ATOM 1597 N N . LEU B 1 33 ? 30.74681 28.28566 64.34973 1.000 28.69222 223 LEU B N 1
ATOM 1598 C CA . LEU B 1 33 ? 30.62222 27.48510 65.55722 1.000 28.67023 223 LEU B CA 1
ATOM 1599 C C . LEU B 1 33 ? 29.86715 28.17714 66.67746 1.000 28.11005 223 LEU B C 1
ATOM 1600 O O . LEU B 1 33 ? 29.82338 27.63512 67.79729 1.000 29.19611 223 LEU B O 1
ATOM 1616 N N . THR B 1 34 ? 29.29470 29.34826 66.42238 1.000 28.91351 224 THR B N 1
ATOM 1617 C CA . THR B 1 34 ? 28.42915 30.00091 67.39158 1.000 27.13572 224 THR B CA 1
ATOM 1618 C C . THR B 1 34 ? 27.39751 29.00964 67.90647 1.000 32.29429 224 THR B C 1
ATOM 1619 O O . THR B 1 34 ? 26.74496 28.33256 67.09766 1.000 33.08654 224 THR B O 1
ATOM 1630 N N . PRO B 1 35 ? 27.17467 28.93308 69.23127 1.000 38.15564 225 PRO B N 1
ATOM 1631 C CA . PRO B 1 35 ? 27.70235 29.81107 70.29657 1.000 30.71820 225 PRO B CA 1
ATOM 1632 C C . PRO B 1 35 ? 28.89060 29.25587 71.09464 1.000 34.46955 225 PRO B C 1
ATOM 1633 O O . PRO B 1 35 ? 29.21004 29.82034 72.12557 1.000 32.16563 225 PRO B O 1
ATOM 1644 N N . TYR B 1 36 ? 29.52046 28.17084 70.64470 1.000 31.28610 226 TYR B N 1
ATOM 1645 C CA . TYR B 1 36 ? 30.54042 27.50047 71.44323 1.000 30.52010 226 TYR B CA 1
ATOM 1646 C C . TYR B 1 36 ? 31.79912 28.34476 71.57417 1.000 36.46079 226 TYR B C 1
ATOM 1647 O O . TYR B 1 36 ? 32.13993 29.14937 70.69626 1.000 31.36154 226 TYR B O 1
ATOM 1665 N N . ARG B 1 37 ? 32.46795 28.19148 72.71837 1.000 30.80656 227 ARG B N 1
ATOM 1666 C CA . ARG B 1 37 ? 33.63140 29.01082 73.01013 1.000 33.80067 227 ARG B CA 1
ATOM 1667 C C . ARG B 1 37 ? 34.84361 28.46732 72.26990 1.000 33.18032 227 ARG B C 1
ATOM 1668 O O . ARG B 1 37 ? 35.26519 27.32437 72.49515 1.000 32.76479 227 ARG B O 1
ATOM 1689 N N . VAL B 1 38 ? 35.42446 29.31539 71.42971 1.000 31.22815 228 VAL B N 1
ATOM 1690 C CA . VAL B 1 38 ? 36.59683 29.00950 70.62407 1.000 31.94563 228 VAL B CA 1
ATOM 1691 C C . VAL B 1 38 ? 37.80045 29.68400 71.26086 1.000 35.15022 228 VAL B C 1
ATOM 1692 O O . VAL B 1 38 ? 37.81506 30.90869 71.43156 1.000 31.95456 228 VAL B O 1
ATOM 1705 N N . ASN B 1 39 ? 38.82643 28.90546 71.57220 1.000 35.69599 229 ASN B N 1
ATOM 1706 C CA . ASN B 1 39 ? 40.05285 29.42565 72.15334 1.000 33.88307 229 ASN B CA 1
ATOM 1707 C C . ASN B 1 39 ? 41.22057 29.45497 71.18848 1.000 39.26241 229 ASN B C 1
ATOM 1708 O O . ASN B 1 39 ? 42.23722 30.08966 71.48249 1.000 39.97559 229 ASN B O 1
ATOM 1719 N N . GLY B 1 40 ? 41.12080 28.77854 70.06107 1.000 35.70692 230 GLY B N 1
ATOM 1720 C CA . GLY B 1 40 ? 42.21833 28.82234 69.12174 1.000 38.86389 230 GLY B CA 1
ATOM 1721 C C . GLY B 1 40 ? 41.82229 28.15719 67.83135 1.000 34.94867 230 GLY B C 1
ATOM 1722 O O . GLY B 1 40 ? 40.99718 27.24684 67.83322 1.000 33.23783 230 GLY B O 1
ATOM 1726 N N . ILE B 1 41 ? 42.37015 28.61658 66.72079 1.000 37.98335 231 ILE B N 1
ATOM 1727 C CA . ILE B 1 41 ? 42.08013 28.02223 65.42708 1.000 37.56808 231 ILE B CA 1
ATOM 1728 C C . ILE B 1 41 ? 43.37615 27.92665 64.64518 1.000 41.33824 231 ILE B C 1
ATOM 1729 O O . ILE B 1 41 ? 44.10439 28.91564 64.52162 1.000 43.43512 231 ILE B O 1
ATOM 1745 N N . THR B 1 42 ? 43.64128 26.74478 64.09177 1.000 38.93549 232 THR B N 1
ATOM 1746 C CA . THR B 1 42 ? 44.75298 26.52525 63.17787 1.000 42.41496 232 THR B CA 1
ATOM 1747 C C . THR B 1 42 ? 44.19256 26.16487 61.80733 1.000 40.86432 232 THR B C 1
ATOM 1748 O O . THR B 1 42 ? 43.58999 25.10174 61.63525 1.000 39.72276 232 THR B O 1
ATOM 1759 N N . ILE B 1 43 ? 44.39380 27.04733 60.83246 1.000 38.84466 233 ILE B N 1
ATOM 1760 C CA . ILE B 1 43 ? 43.96160 26.76650 59.47405 1.000 42.78140 233 ILE B CA 1
ATOM 1761 C C . ILE B 1 43 ? 44.86946 25.70359 58.86986 1.000 42.36170 233 ILE B C 1
ATOM 1762 O O . ILE B 1 43 ? 46.09803 25.71755 59.05580 1.000 41.55926 233 ILE B O 1
ATOM 1778 N N . THR B 1 44 ? 44.25658 24.74613 58.18259 1.000 41.79410 234 THR B N 1
ATOM 1779 C CA . THR B 1 44 ? 44.96274 23.61064 57.59337 1.000 38.82673 234 THR B CA 1
ATOM 1780 C C . THR B 1 44 ? 44.72231 23.53175 56.09693 1.000 42.68484 234 THR B C 1
ATOM 1781 O O . THR B 1 44 ? 45.18007 22.58724 55.45167 1.000 49.71219 234 THR B O 1
ATOM 1792 N N . GLY B 1 45 ? 44.01687 24.50732 55.54102 1.000 41.95466 235 GLY B N 1
ATOM 1793 C CA . GLY B 1 45 ? 43.75927 24.60662 54.12063 1.000 41.24031 235 GLY B CA 1
ATOM 1794 C C . GLY B 1 45 ? 42.67736 25.64020 53.94546 1.000 38.99451 235 GLY B C 1
ATOM 1795 O O . GLY B 1 45 ? 42.06964 26.09574 54.90877 1.000 40.52740 235 GLY B O 1
ATOM 1799 N N . ALA B 1 46 ? 42.45226 26.01681 52.68993 1.000 39.36325 236 ALA B N 1
ATOM 1800 C CA . ALA B 1 46 ? 41.40833 26.99068 52.38655 1.000 38.14797 236 ALA B CA 1
ATOM 1801 C C . ALA B 1 46 ? 40.07456 26.63674 53.02953 1.000 37.83705 236 ALA B C 1
ATOM 1802 O O . ALA B 1 46 ? 39.33398 27.52606 53.46836 1.000 38.11276 236 ALA B O 1
ATOM 1809 N N . GLN B 1 47 ? 39.71001 25.35238 53.03035 1.000 34.32822 237 GLN B N 1
ATOM 1810 C CA . GLN B 1 47 ? 38.39555 24.94496 53.51210 1.000 38.94935 237 GLN B CA 1
ATOM 1811 C C . GLN B 1 47 ? 38.46608 23.95603 54.66847 1.000 36.42407 237 GLN B C 1
ATOM 1812 O O . GLN B 1 47 ? 37.57953 23.10511 54.80685 1.000 38.43576 237 GLN B O 1
ATOM 1826 N N . SER B 1 48 ? 39.50225 24.04103 55.50109 1.000 37.85632 238 SER B N 1
ATOM 1827 C CA . SER B 1 48 ? 39.60374 23.14442 56.64112 1.000 35.32520 238 SER B CA 1
ATOM 1828 C C . SER B 1 48 ? 40.42330 23.80052 57.74125 1.000 35.36752 238 SER B C 1
ATOM 1829 O O . SER B 1 48 ? 41.34724 24.58421 57.47748 1.000 34.07764 238 SER B O 1
ATOM 1837 N N . ALA B 1 49 ? 40.09986 23.43463 58.98027 1.000 32.85826 239 ALA B N 1
ATOM 1838 C CA . ALA B 1 49 ? 40.84882 23.93838 60.11732 1.000 37.04599 239 ALA B CA 1
ATOM 1839 C C . ALA B 1 49 ? 40.74211 22.95594 61.27121 1.000 38.07526 239 ALA B C 1
ATOM 1840 O O . ALA B 1 49 ? 39.92568 22.02576 61.26211 1.000 37.00411 239 ALA B O 1
ATOM 1847 N N . VAL B 1 50 ? 41.60992 23.14914 62.25767 1.000 38.21917 240 VAL B N 1
ATOM 1848 C CA . VAL B 1 50 ? 41.51101 22.45978 63.53706 1.000 37.05629 240 VAL B CA 1
ATOM 1849 C C . VAL B 1 50 ? 41.21309 23.51397 64.59963 1.000 34.37290 240 VAL B C 1
ATOM 1850 O O . VAL B 1 50 ? 41.87012 24.56221 64.63655 1.000 39.04982 240 VAL B O 1
ATOM 1863 N N . VAL B 1 51 ? 40.22213 23.25609 65.44889 1.000 34.42298 241 VAL B N 1
ATOM 1864 C CA . VAL B 1 51 ? 39.68829 24.27317 66.35561 1.000 34.44405 241 VAL B CA 1
ATOM 1865 C C . VAL B 1 51 ? 39.77002 23.74496 67.77286 1.000 40.33553 241 VAL B C 1
ATOM 1866 O O . VAL B 1 51 ? 39.37709 22.60528 68.03123 1.000 38.74758 241 VAL B O 1
ATOM 1879 N N . ALA B 1 52 ? 40.25436 24.57138 68.69027 1.000 36.59061 242 ALA B N 1
ATOM 1880 C CA . ALA B 1 52 ? 40.20638 24.25404 70.11122 1.000 36.15873 242 ALA B CA 1
ATOM 1881 C C . ALA B 1 52 ? 39.01125 24.98519 70.71272 1.000 36.74796 242 ALA B C 1
ATOM 1882 O O . ALA B 1 52 ? 38.93471 26.21412 70.64175 1.000 33.55702 242 ALA B O 1
ATOM 1889 N N . LEU B 1 53 ? 38.05464 24.22369 71.22752 1.000 32.62534 243 LEU B N 1
ATOM 1890 C CA . LEU B 1 53 ? 36.92184 24.73745 71.97348 1.000 33.20898 243 LEU B CA 1
ATOM 1891 C C . LEU B 1 53 ? 37.23536 24.63802 73.45808 1.000 34.24313 243 LEU B C 1
ATOM 1892 O O . LEU B 1 53 ? 38.26360 24.10635 73.86529 1.000 38.21568 243 LEU B O 1
ATOM 1908 N N . GLU B 1 54 ? 36.32280 25.12109 74.28565 1.000 31.56611 244 GLU B N 1
ATOM 1909 C CA . GLU B 1 54 ? 36.61224 25.21671 75.71516 1.000 31.88333 244 GLU B CA 1
ATOM 1910 C C . GLU B 1 54 ? 36.81142 23.83912 76.35457 1.000 36.04216 244 GLU B C 1
ATOM 1911 O O . GLU B 1 54 ? 37.67364 23.67341 77.22340 1.000 34.37212 244 GLU B O 1
ATOM 1923 N N . ASN B 1 55 ? 36.02850 22.84272 75.94525 1.000 33.54835 245 ASN B N 1
ATOM 1924 C CA . ASN B 1 55 ? 36.10131 21.53886 76.60226 1.000 35.07765 245 ASN B CA 1
ATOM 1925 C C . ASN B 1 55 ? 35.41487 20.48395 75.74591 1.000 34.94582 245 ASN B C 1
ATOM 1926 O O . ASN B 1 55 ? 34.83267 20.77380 74.69186 1.000 32.50527 245 ASN B O 1
ATOM 1937 N N . LYS B 1 56 ? 35.48246 19.24386 76.23098 1.000 33.35949 246 LYS B N 1
ATOM 1938 C CA . LYS B 1 56 ? 35.02784 18.10073 75.45559 1.000 31.30875 246 LYS B CA 1
ATOM 1939 C C . LYS B 1 56 ? 33.51668 18.09648 75.29997 1.000 33.21639 246 LYS B C 1
ATOM 1940 O O . LYS B 1 56 ? 32.99759 17.53177 74.33274 1.000 34.25241 246 LYS B O 1
ATOM 1959 N N . PHE B 1 57 ? 32.78776 18.71947 76.22331 1.000 32.15192 247 PHE B N 1
ATOM 1960 C CA . PHE B 1 57 ? 31.33206 18.77144 76.06645 1.000 33.74254 247 PHE B CA 1
ATOM 1961 C C . PHE B 1 57 ? 30.94127 19.67244 74.92129 1.000 30.53032 247 PHE B C 1
ATOM 1962 O O . PHE B 1 57 ? 30.02012 19.35394 74.16205 1.000 31.02103 247 PHE B O 1
ATOM 1979 N N . GLN B 1 58 ? 31.63211 20.80143 74.78408 1.000 29.65952 248 GLN B N 1
ATOM 1980 C CA . GLN B 1 58 ? 31.38514 21.68626 73.66645 1.000 29.49041 248 GLN B CA 1
ATOM 1981 C C . GLN B 1 58 ? 31.81017 21.03827 72.35212 1.000 30.41883 248 GLN B C 1
ATOM 1982 O O . GLN B 1 58 ? 31.10628 21.17033 71.34124 1.000 30.55996 248 GLN B O 1
ATOM 1996 N N . VAL B 1 59 ? 32.90403 20.27657 72.35046 1.000 29.74800 249 VAL B N 1
ATOM 1997 C CA . VAL B 1 59 ? 33.25111 19.52852 71.14307 1.000 30.61355 249 VAL B CA 1
ATOM 1998 C C . VAL B 1 59 ? 32.12696 18.57418 70.77788 1.000 33.77000 249 VAL B C 1
ATOM 1999 O O . VAL B 1 59 ? 31.68296 18.51918 69.62854 1.000 31.85011 249 VAL B O 1
ATOM 2012 N N . TYR B 1 60 ? 31.64234 17.81714 71.75287 1.000 31.07683 250 TYR B N 1
ATOM 2013 C CA . TYR B 1 60 ? 30.58802 16.85192 71.46633 1.000 34.62811 250 TYR B CA 1
ATOM 2014 C C . TYR B 1 60 ? 29.36994 17.52741 70.83738 1.000 33.89250 250 TYR B C 1
ATOM 2015 O O . TYR B 1 60 ? 28.81505 17.03995 69.84170 1.000 32.63906 250 TYR B O 1
ATOM 2033 N N . GLN B 1 61 ? 28.92995 18.64099 71.42019 1.000 32.98637 251 GLN B N 1
ATOM 2034 C CA . GLN B 1 61 ? 27.74371 19.33529 70.91480 1.000 32.99598 251 GLN B CA 1
ATOM 2035 C C . GLN B 1 61 ? 27.98822 19.99179 69.55825 1.000 30.02482 251 GLN B C 1
ATOM 2036 O O . GLN B 1 61 ? 27.08214 20.03084 68.71189 1.000 33.63181 251 GLN B O 1
ATOM 2050 N N . ALA B 1 62 ? 29.19536 20.51469 69.33214 1.000 32.35724 252 ALA B N 1
ATOM 2051 C CA . ALA B 1 62 ? 29.49400 21.12580 68.04079 1.000 32.64565 252 ALA B CA 1
ATOM 2052 C C . ALA B 1 62 ? 29.46438 20.08979 66.92980 1.000 31.16142 252 ALA B C 1
ATOM 2053 O O . ALA B 1 62 ? 28.97800 20.36444 65.83305 1.000 32.34480 252 ALA B O 1
ATOM 2060 N N . VAL B 1 63 ? 30.01272 18.89960 67.17441 1.000 34.49257 253 VAL B N 1
ATOM 2061 C CA . VAL B 1 63 ? 29.90139 17.84220 66.17476 1.000 33.19760 253 VAL B CA 1
ATOM 2062 C C . VAL B 1 63 ? 28.43492 17.54056 65.88336 1.000 33.24622 253 VAL B C 1
ATOM 2063 O O . VAL B 1 63 ? 28.00960 17.47217 64.72028 1.000 36.02832 253 VAL B O 1
ATOM 2076 N N . GLN B 1 64 ? 27.62971 17.38512 66.93505 1.000 33.70481 254 GLN B N 1
ATOM 2077 C CA . GLN B 1 64 ? 26.22454 17.05574 66.73371 1.000 39.77143 254 GLN B CA 1
ATOM 2078 C C . GLN B 1 64 ? 25.50852 18.17040 65.98525 1.000 38.85805 254 GLN B C 1
ATOM 2079 O O . GLN B 1 64 ? 24.68846 17.90038 65.10179 1.000 39.18282 254 GLN B O 1
ATOM 2093 N N . ASP B 1 65 ? 25.82224 19.43375 66.30647 1.000 35.85969 255 ASP B N 1
ATOM 2094 C CA . ASP B 1 65 ? 25.09678 20.54342 65.69335 1.000 35.13493 255 ASP B CA 1
ATOM 2095 C C . ASP B 1 65 ? 25.49154 20.75645 64.23376 1.000 38.40827 255 ASP B C 1
ATOM 2096 O O . ASP B 1 65 ? 24.66264 21.19996 63.42275 1.000 38.50525 255 ASP B O 1
ATOM 2105 N N . PHE B 1 66 ? 26.77659 20.55244 63.89836 1.000 34.81017 256 PHE B N 1
ATOM 2106 C CA . PHE B 1 66 ? 27.32106 21.05753 62.64261 1.000 35.52147 256 PHE B CA 1
ATOM 2107 C C . PHE B 1 66 ? 27.76546 19.98685 61.66510 1.000 32.34727 256 PHE B C 1
ATOM 2108 O O . PHE B 1 66 ? 27.79720 20.25786 60.47065 1.000 31.66051 256 PHE B O 1
ATOM 2125 N N . ASN B 1 67 ? 28.03588 18.76153 62.09612 1.000 33.70344 257 ASN B N 1
ATOM 2126 C CA . ASN B 1 67 ? 28.39255 17.76177 61.10376 1.000 33.78048 257 ASN B CA 1
ATOM 2127 C C . ASN B 1 67 ? 27.24573 17.49990 60.13353 1.000 33.72360 257 ASN B C 1
ATOM 2128 O O . ASN B 1 67 ? 26.11306 17.21348 60.53912 1.000 37.96801 257 ASN B O 1
ATOM 2139 N N . GLY B 1 68 ? 27.54428 17.57305 58.83752 1.000 34.20882 258 GLY B N 1
ATOM 2140 C CA . GLY B 1 68 ? 26.52452 17.36894 57.83382 1.000 34.35028 258 GLY B CA 1
ATOM 2141 C C . GLY B 1 68 ? 25.68461 18.58961 57.52040 1.000 38.61387 258 GLY B C 1
ATOM 2142 O O . GLY B 1 68 ? 24.75068 18.49580 56.70124 1.000 40.03465 258 GLY B O 1
ATOM 2146 N N . LYS B 1 69 ? 25.98776 19.72074 58.12785 1.000 33.11590 259 LYS B N 1
ATOM 2147 C CA . LYS B 1 69 ? 25.18755 20.91429 57.92228 1.000 36.83878 259 LYS B CA 1
ATOM 2148 C C . LYS B 1 69 ? 25.37877 21.47629 56.52156 1.000 35.36869 259 LYS B C 1
ATOM 2149 O O . LYS B 1 69 ? 26.50829 21.73044 56.08561 1.000 35.22638 259 LYS B O 1
ATOM 2168 N N . LYS B 1 70 ? 24.25915 21.68816 55.83965 1.000 36.28544 260 LYS B N 1
ATOM 2169 C CA . LYS B 1 70 ? 24.21524 22.35277 54.53957 1.000 36.97915 260 LYS B CA 1
ATOM 2170 C C . LYS B 1 70 ? 24.30946 23.86042 54.77692 1.000 39.60140 260 LYS B C 1
ATOM 2171 O O . LYS B 1 70 ? 23.34323 24.49149 55.20848 1.000 36.93897 260 LYS B O 1
ATOM 2190 N N . LEU B 1 71 ? 25.47553 24.43748 54.50179 1.000 33.16952 261 LEU B N 1
ATOM 2191 C CA . LEU B 1 71 ? 25.61047 25.88848 54.59099 1.000 32.86814 261 LEU B CA 1
ATOM 2192 C C . LEU B 1 71 ? 24.90467 26.58754 53.44513 1.000 37.96740 261 LEU B C 1
ATOM 2193 O O . LEU B 1 71 ? 24.29817 27.64731 53.63574 1.000 39.21870 261 LEU B O 1
ATOM 2209 N N . ASP B 1 72 ? 24.99109 26.03215 52.24746 1.000 34.04607 262 ASP B N 1
ATOM 2210 C CA . ASP B 1 72 ? 24.29335 26.51956 51.06550 1.000 37.22103 262 ASP B CA 1
ATOM 2211 C C . ASP B 1 72 ? 24.43472 25.39785 50.04648 1.000 36.97446 262 ASP B C 1
ATOM 2212 O O . ASP B 1 72 ? 25.02227 24.34700 50.33198 1.000 37.78878 262 ASP B O 1
ATOM 2221 N N . ARG B 1 73 ? 23.84505 25.58661 48.87660 1.000 39.21646 263 ARG B N 1
ATOM 2222 C CA . ARG B 1 73 ? 23.83771 24.50392 47.90481 1.000 42.84178 263 ARG B CA 1
ATOM 2223 C C . ARG B 1 73 ? 25.23308 24.13343 47.41256 1.000 44.57758 263 ARG B C 1
ATOM 2224 O O . ARG B 1 73 ? 25.38101 23.13161 46.70393 1.000 44.81095 263 ARG B O 1
ATOM 2245 N N . ASN B 1 74 ? 26.25836 24.88092 47.77837 1.000 38.65254 264 ASN B N 1
ATOM 2246 C CA . ASN B 1 74 ? 27.60666 24.58314 47.33453 1.000 38.15945 264 ASN B CA 1
ATOM 2247 C C . ASN B 1 74 ? 28.51998 24.11862 48.45629 1.000 36.72836 264 ASN B C 1
ATOM 2248 O O . ASN B 1 74 ? 29.67818 23.77373 48.17986 1.000 37.29998 264 ASN B O 1
ATOM 2259 N N . HIS B 1 75 ? 28.05740 24.11795 49.70858 1.000 35.19154 265 HIS B N 1
ATOM 2260 C CA . HIS B 1 75 ? 28.94457 23.85549 50.83485 1.000 32.71778 265 HIS B CA 1
ATOM 2261 C C . HIS B 1 75 ? 28.22824 23.05030 51.89645 1.000 37.18418 265 HIS B C 1
ATOM 2262 O O . HIS B 1 75 ? 27.16223 23.46556 52.35984 1.000 34.79295 265 HIS B O 1
ATOM 2276 N N . LYS B 1 76 ? 28.83619 21.92161 52.27779 1.000 35.29515 266 LYS B N 1
ATOM 2277 C CA . LYS B 1 76 ? 28.40107 21.05274 53.36422 1.000 32.80818 266 LYS B CA 1
ATOM 2278 C C . LYS B 1 76 ? 29.55504 20.89228 54.34682 1.000 32.98134 266 LYS B C 1
ATOM 2279 O O . LYS B 1 76 ? 30.69037 20.62362 53.94052 1.000 33.96483 266 LYS B O 1
ATOM 2298 N N . LEU B 1 77 ? 29.25780 21.04457 55.63322 1.000 32.48382 267 LEU B N 1
ATOM 2299 C CA . LEU B 1 77 ? 30.26332 20.92907 56.67376 1.000 33.70615 267 LEU B CA 1
ATOM 2300 C C . LEU B 1 77 ? 30.52346 19.48615 57.09083 1.000 37.11401 267 LEU B C 1
ATOM 2301 O O . LEU B 1 77 ? 29.60944 18.66486 57.17551 1.000 34.87510 267 LEU B O 1
ATOM 2317 N N . GLN B 1 78 ? 31.78888 19.19518 57.37334 1.000 38.25753 268 GLN B N 1
ATOM 2318 C CA . GLN B 1 78 ? 32.21739 17.94433 57.98263 1.000 37.94998 268 GLN B CA 1
ATOM 2319 C C . GLN B 1 78 ? 32.89846 18.35410 59.28401 1.000 42.75715 268 GLN B C 1
ATOM 2320 O O . GLN B 1 78 ? 33.80963 19.19103 59.26919 1.000 39.76905 268 GLN B O 1
ATOM 2334 N N . VAL B 1 79 ? 32.38304 17.86190 60.41291 1.000 38.25206 269 VAL B N 1
ATOM 2335 C CA . VAL B 1 79 ? 32.87413 18.22855 61.74180 1.000 35.56916 269 VAL B CA 1
ATOM 2336 C C . VAL B 1 79 ? 33.09874 16.93987 62.51185 1.000 37.26460 269 VAL B C 1
ATOM 2337 O O . VAL B 1 79 ? 32.21778 16.07690 62.54076 1.000 39.24068 269 VAL B O 1
ATOM 2350 N N . SER B 1 80 ? 34.27862 16.78959 63.10758 1.000 36.06162 270 SER B N 1
ATOM 2351 C CA . SER B 1 80 ? 34.59215 15.57999 63.84801 1.000 39.01267 270 SER B CA 1
ATOM 2352 C C . SER B 1 80 ? 35.52259 15.91948 65.00243 1.000 42.10389 270 SER B C 1
ATOM 2353 O O . SER B 1 80 ? 36.32459 16.84480 64.92593 1.000 37.42555 270 SER B O 1
ATOM 2361 N N . SER B 1 81 ? 35.40781 15.15870 66.08026 1.000 47.57494 271 SER B N 1
ATOM 2362 C CA . SER B 1 81 ? 36.31881 15.32803 67.19808 1.000 41.66987 271 SER B CA 1
ATOM 2363 C C . SER B 1 81 ? 37.65238 14.67437 66.87610 1.000 43.28352 271 SER B C 1
ATOM 2364 O O . SER B 1 81 ? 37.72090 13.66067 66.18203 1.000 45.27211 271 SER B O 1
ATOM 2372 N N . LEU B 1 82 ? 38.72253 15.30375 67.35718 1.000 44.93402 272 LEU B N 1
ATOM 2373 C CA . LEU B 1 82 ? 40.06686 14.78581 67.15625 1.000 48.00601 272 LEU B CA 1
ATOM 2374 C C . LEU B 1 82 ? 40.30448 13.52308 67.96864 1.000 45.92106 272 LEU B C 1
ATOM 2375 O O . LEU B 1 82 ? 41.10672 12.66888 67.57602 1.000 55.14032 272 LEU B O 1
ATOM 2391 N N . VAL B 1 83 ? 39.65046 13.41607 69.11880 1.000 48.01222 273 VAL B N 1
ATOM 2392 C CA . VAL B 1 83 ? 39.66360 12.17917 69.88887 1.000 51.37562 273 VAL B CA 1
ATOM 2393 C C . VAL B 1 83 ? 38.61126 11.26871 69.27787 1.000 58.25878 273 VAL B C 1
ATOM 2394 O O . VAL B 1 83 ? 37.42065 11.61173 69.26879 1.000 57.85274 273 VAL B O 1
ATOM 2407 N N . VAL B 1 84 ? 39.05263 10.13122 68.75260 1.000 64.20360 274 VAL B N 1
ATOM 2408 C CA . VAL B 1 84 ? 38.18882 9.09546 68.21059 1.000 82.53230 274 VAL B CA 1
ATOM 2409 C C . VAL B 1 84 ? 37.65507 8.24468 69.35384 1.000 84.00144 274 VAL B C 1
ATOM 2410 O O . VAL B 1 84 ? 38.42815 7.72399 70.16052 1.000 77.56470 274 VAL B O 1
ATOM 2414 N N . ALA C 2 11 ? 40.46139 38.44243 42.94246 1.000 83.69067 7 ALA C N 1
ATOM 2415 C CA . ALA C 2 11 ? 39.49642 38.56816 44.02546 1.000 90.27826 7 ALA C CA 1
ATOM 2416 C C . ALA C 2 11 ? 38.33272 37.58134 43.97070 1.000 80.06960 7 ALA C C 1
ATOM 2417 O O . ALA C 2 11 ? 37.54080 37.58205 43.02946 1.000 76.21977 7 ALA C O 1
ATOM 2423 N N . TYR C 2 12 ? 38.21113 36.77599 45.02348 1.000 76.69370 8 TYR C N 1
ATOM 2424 C CA . TYR C 2 12 ? 37.24737 35.68582 45.06715 1.000 70.28108 8 TYR C CA 1
ATOM 2425 C C . TYR C 2 12 ? 36.05866 36.03951 45.95520 1.000 64.15406 8 TYR C C 1
ATOM 2426 O O . TYR C 2 12 ? 36.23404 36.47313 47.09897 1.000 61.00617 8 TYR C O 1
ATOM 2444 N N . TYR C 2 13 ? 34.85768 35.78641 45.45258 1.000 50.93993 9 TYR C N 1
ATOM 2445 C CA . TYR C 2 13 ? 33.63582 36.04628 46.19059 1.000 50.92981 9 TYR C CA 1
ATOM 2446 C C . TYR C 2 13 ? 32.83096 34.76719 46.38553 1.000 48.53064 9 TYR C C 1
ATOM 2447 O O . TYR C 2 13 ? 32.87261 33.85916 45.55179 1.000 52.30944 9 TYR C O 1
ATOM 2465 N N . LEU C 2 14 ? 32.08725 34.71235 47.48814 1.000 42.49588 10 LEU C N 1
ATOM 2466 C CA . LEU C 2 14 ? 31.23587 33.56320 47.76937 1.000 40.43183 10 LEU C CA 1
ATOM 2467 C C . LEU C 2 14 ? 30.55632 33.08739 46.49463 1.000 39.17935 10 LEU C C 1
ATOM 2468 O O . LEU C 2 14 ? 29.85898 33.84788 45.81570 1.000 39.51399 10 LEU C O 1
ATOM 2484 N N . LYS C 2 15 ? 30.77773 31.82513 46.16131 1.000 38.98395 11 LYS C N 1
ATOM 2485 C CA . LYS C 2 15 ? 30.23285 31.24444 44.94801 1.000 36.90877 11 LYS C CA 1
ATOM 2486 C C . LYS C 2 15 ? 28.72669 31.43830 44.87559 1.000 39.02039 11 LYS C C 1
ATOM 2487 O O . LYS C 2 15 ? 28.00771 31.16747 45.83987 1.000 38.64908 11 LYS C O 1
ATOM 2506 N N . ASP C 2 16 ? 28.26626 31.92989 43.72102 1.000 42.73738 12 ASP C N 1
ATOM 2507 C CA . ASP C 2 16 ? 26.86633 32.13159 43.35017 1.000 44.50442 12 ASP C CA 1
ATOM 2508 C C . ASP C 2 16 ?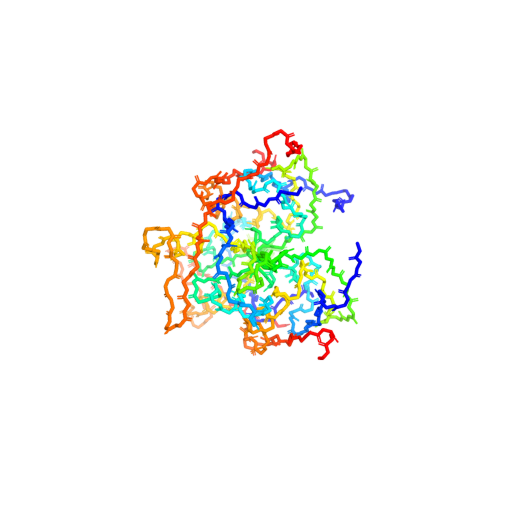 26.14140 33.18646 44.18616 1.000 39.99792 12 ASP C C 1
ATOM 2509 O O . ASP C 2 16 ? 24.89977 33.24789 44.14582 1.000 41.44484 12 ASP C O 1
ATOM 2518 N N . ALA C 2 17 ? 26.86118 34.03398 44.91033 1.000 34.32050 13 ALA C N 1
ATOM 2519 C CA . ALA C 2 17 ? 26.23163 35.05362 45.73546 1.000 36.77403 13 ALA C CA 1
ATOM 2520 C C . ALA C 2 17 ? 26.31959 36.43776 45.12001 1.000 34.82470 13 ALA C C 1
ATOM 2521 O O . ALA C 2 17 ? 25.74880 37.38081 45.67223 1.000 35.59159 13 ALA C O 1
ATOM 2528 N N . GLY C 2 18 ? 26.98588 36.57202 43.97868 1.000 36.38869 14 GLY C N 1
ATOM 2529 C CA . GLY C 2 18 ? 27.25450 37.87491 43.41587 1.000 34.30370 14 GLY C CA 1
ATOM 2530 C C . GLY C 2 18 ? 26.65991 38.15347 42.05325 1.000 37.66505 14 GLY C C 1
ATOM 2531 O O . GLY C 2 18 ? 26.37680 37.23924 41.26654 1.000 41.31897 14 GLY C O 1
ATOM 2535 N N . PHE C 2 19 ? 26.50812 39.44303 41.75910 1.000 35.36030 15 PHE C N 1
ATOM 2536 C CA . PHE C 2 19 ? 25.87038 39.89852 40.53944 1.000 44.19055 15 PHE C CA 1
ATOM 2537 C C . PHE C 2 19 ? 26.64973 41.03626 39.90330 1.000 40.61541 15 PHE C C 1
ATOM 2538 O O . PHE C 2 19 ? 27.22577 41.87887 40.59444 1.000 37.65847 15 PHE C O 1
ATOM 2555 N N . HIS C 2 20 ? 26.64288 41.05122 38.57108 1.000 40.32459 16 HIS C N 1
ATOM 2556 C CA . HIS C 2 20 ? 27.01123 42.22725 37.79628 1.000 48.78558 16 HIS C CA 1
ATOM 2557 C C . HIS C 2 20 ? 25.73170 43.00346 37.51253 1.000 45.92594 16 HIS C C 1
ATOM 2558 O O . HIS C 2 20 ? 24.69255 42.40734 37.19983 1.000 45.99684 16 HIS C O 1
ATOM 2572 N N . ILE C 2 21 ? 25.80949 44.32845 37.64235 1.000 45.95761 17 ILE C N 1
ATOM 2573 C CA . ILE C 2 21 ? 24.66030 45.21867 37.53608 1.000 46.72444 17 ILE C CA 1
ATOM 2574 C C . ILE C 2 21 ? 24.91713 46.21568 36.42173 1.000 45.93674 17 ILE C C 1
ATOM 2575 O O . ILE C 2 21 ? 25.92791 46.92701 36.45445 1.000 47.24182 17 ILE C O 1
ATOM 2591 N N . ARG C 2 22 ? 23.97897 46.32714 35.48624 1.000 45.96503 18 ARG C N 1
ATOM 2592 C CA . ARG C 2 22 ? 24.06621 47.33313 34.43483 1.000 57.01570 18 ARG C CA 1
ATOM 2593 C C . ARG C 2 22 ? 22.81261 48.20147 34.45727 1.000 49.04607 18 ARG C C 1
ATOM 2594 O O . ARG C 2 22 ? 21.80230 47.85653 35.07612 1.000 51.17444 18 ARG C O 1
ATOM 2615 N N . ASN C 2 23 ? 22.88875 49.33737 33.75715 1.000 50.20253 19 ASN C N 1
ATOM 2616 C CA . ASN C 2 23 ? 21.75695 50.25028 33.59201 1.000 52.95828 19 ASN C CA 1
ATOM 2617 C C . ASN C 2 23 ? 21.38179 50.94935 34.89149 1.000 51.51387 19 ASN C C 1
ATOM 2618 O O . ASN C 2 23 ? 20.20972 51.25266 35.12807 1.000 53.14507 19 ASN C O 1
ATOM 2629 N N . ILE C 2 24 ? 22.36530 51.20499 35.73672 1.000 47.60066 20 ILE C N 1
ATOM 2630 C CA . ILE C 2 24 ? 22.13412 51.98217 36.95912 1.000 47.77091 20 ILE C CA 1
ATOM 2631 C C . ILE C 2 24 ? 21.92796 53.44574 36.57895 1.000 47.85579 20 ILE C C 1
ATOM 2632 O O . ILE C 2 24 ? 22.68890 53.97473 35.75163 1.000 53.07834 20 ILE C O 1
ATOM 2648 N N . PRO C 2 25 ? 20.93944 54.13735 37.14185 1.000 50.69499 21 PRO C N 1
ATOM 2649 C CA . PRO C 2 25 ? 20.76661 55.56880 36.82194 1.000 54.77992 21 PRO C CA 1
ATOM 2650 C C . PRO C 2 25 ? 21.95992 56.43785 37.20263 1.000 48.39523 21 PRO C C 1
ATOM 2651 O O . PRO C 2 25 ? 22.63012 56.21510 38.21294 1.000 42.29517 21 PRO C O 1
ATOM 2662 N N . LYS C 2 26 ? 22.17370 57.48776 36.39914 1.000 53.67831 22 LYS C N 1
ATOM 2663 C CA . LYS C 2 26 ? 23.39937 58.28020 36.49180 1.000 53.64321 22 LYS C CA 1
ATOM 2664 C C . LYS C 2 26 ? 23.56267 58.94697 37.84964 1.000 50.71610 22 LYS C C 1
ATOM 2665 O O . LYS C 2 26 ? 24.69303 59.22808 38.26948 1.000 49.80858 22 LYS C O 1
ATOM 2669 N N . ALA C 2 27 ? 22.46086 59.22644 38.53705 1.000 52.56842 23 ALA C N 1
ATOM 2670 C CA . ALA C 2 27 ? 22.47845 59.99732 39.77366 1.000 52.29270 23 ALA C CA 1
ATOM 2671 C C . ALA C 2 27 ? 22.71688 59.13895 41.00922 1.000 54.66511 23 ALA C C 1
ATOM 2672 O O . ALA C 2 27 ? 22.80570 59.68333 42.11394 1.000 50.62021 23 ALA C O 1
ATOM 2679 N N . TRP C 2 28 ? 22.79927 57.81870 40.85816 1.000 47.48939 24 TRP C N 1
ATOM 2680 C CA . TRP C 2 28 ? 22.92506 56.94220 42.01293 1.000 37.98660 24 TRP C CA 1
ATOM 2681 C C . TRP C 2 28 ? 24.38098 56.91514 42.46013 1.000 41.92971 24 TRP C C 1
ATOM 2682 O O . TRP C 2 28 ? 25.30659 57.10504 41.66393 1.000 45.95337 24 TRP C O 1
ATOM 2703 N N . ASN C 2 29 ? 24.57856 56.65379 43.74653 1.000 40.82655 25 ASN C N 1
ATOM 2704 C CA . ASN C 2 29 ? 25.89552 56.33767 44.27140 1.000 39.39236 25 ASN C CA 1
ATOM 2705 C C . ASN C 2 29 ? 25.78645 54.90503 44.83101 1.000 40.98304 25 ASN C C 1
ATOM 2706 O O . ASN C 2 29 ? 24.75732 54.23550 44.68293 1.000 38.61251 25 ASN C O 1
ATOM 2717 N N . ASP C 2 30 ? 26.85214 54.43810 45.46744 1.000 37.89455 26 ASP C N 1
ATOM 2718 C CA . ASP C 2 30 ? 26.85977 53.05950 45.92688 1.000 38.68490 26 ASP C CA 1
ATOM 2719 C C . ASP C 2 30 ? 25.83925 52.82095 47.03218 1.000 40.58227 26 ASP C C 1
ATOM 2720 O O . ASP C 2 30 ? 25.35028 51.69104 47.17675 1.000 36.01713 26 ASP C O 1
ATOM 2729 N N . TRP C 2 31 ? 25.50357 53.84905 47.81965 1.000 36.29214 27 TRP C N 1
ATOM 2730 C CA . TRP C 2 31 ? 24.46324 53.66415 48.82706 1.000 36.59400 27 TRP C CA 1
ATOM 2731 C C . TRP C 2 31 ? 23.08283 53.48899 48.20380 1.000 39.79837 27 TRP C C 1
ATOM 2732 O O . TRP C 2 31 ? 22.27152 52.72291 48.72575 1.000 36.55100 27 TRP C O 1
ATOM 2753 N N . ASN C 2 32 ? 22.79387 54.15557 47.08291 1.000 41.01898 28 ASN C N 1
ATOM 2754 C CA . ASN C 2 32 ? 21.52629 53.90710 46.39359 1.000 43.16965 28 ASN C CA 1
ATOM 2755 C C . ASN C 2 32 ? 21.42615 52.44539 45.95897 1.000 42.21956 28 ASN C C 1
ATOM 2756 O O . ASN C 2 32 ? 20.38840 51.79546 46.13869 1.000 39.81266 28 ASN C O 1
ATOM 2767 N N . LEU C 2 33 ? 22.49828 51.93434 45.35156 1.000 37.56896 29 LEU C N 1
ATOM 2768 C CA . LEU C 2 33 ? 22.55958 50.54511 44.90670 1.000 39.85855 29 LEU C CA 1
ATOM 2769 C C . LEU C 2 33 ? 22.41697 49.58931 46.08358 1.000 36.96917 29 LEU C C 1
ATOM 2770 O O . LEU C 2 33 ? 21.67345 48.59917 46.02264 1.000 38.26345 29 LEU C O 1
ATOM 2786 N N . PHE C 2 34 ? 23.13479 49.86870 47.16908 1.000 37.80470 30 PHE C N 1
ATOM 2787 C CA . PHE C 2 34 ? 23.00628 49.05481 48.37181 1.000 38.26469 30 PHE C CA 1
ATOM 2788 C C . PHE C 2 34 ? 21.54951 48.98256 48.82940 1.000 40.44355 30 PHE C C 1
ATOM 2789 O O . PHE C 2 34 ? 21.04490 47.90750 49.17844 1.000 35.72743 30 PHE C O 1
ATOM 2806 N N . HIS C 2 35 ? 20.85654 50.12863 48.83012 1.000 40.29365 31 HIS C N 1
ATOM 2807 C CA . HIS C 2 35 ? 19.49268 50.15136 49.36349 1.000 43.87050 31 HIS C CA 1
ATOM 2808 C C . HIS C 2 35 ? 18.58131 49.24179 48.54489 1.000 41.94799 31 HIS C C 1
ATOM 2809 O O . HIS C 2 35 ? 17.69658 48.57281 49.09083 1.000 42.87945 31 HIS C O 1
ATOM 2823 N N . VAL C 2 36 ? 18.75528 49.23613 47.22400 1.000 38.81852 32 VAL C N 1
ATOM 2824 C CA . VAL C 2 36 ? 17.91930 48.38510 46.38990 1.000 41.93183 32 VAL C CA 1
ATOM 2825 C C . VAL C 2 36 ? 18.12252 46.92201 46.74383 1.000 40.94447 32 VAL C C 1
ATOM 2826 O O . VAL C 2 36 ? 17.15448 46.15779 46.84131 1.000 39.94540 32 VAL C O 1
ATOM 2839 N N . PHE C 2 37 ? 19.38142 46.50253 46.91719 1.000 39.65606 33 PHE C N 1
ATOM 2840 C CA . PHE C 2 37 ? 19.64403 45.08804 47.15316 1.000 33.96263 33 PHE C CA 1
ATOM 2841 C C . PHE C 2 37 ? 19.44175 44.69327 48.60184 1.000 33.44859 33 PHE C C 1
ATOM 2842 O O . PHE C 2 37 ? 19.10543 43.53834 48.88004 1.000 40.21068 33 PHE C O 1
ATOM 2859 N N . GLN C 2 38 ? 19.56417 45.62736 49.53077 1.000 35.60272 34 GLN C N 1
ATOM 2860 C CA . GLN C 2 38 ? 19.27619 45.29989 50.91653 1.000 38.77681 34 GLN C CA 1
ATOM 2861 C C . GLN C 2 38 ? 17.84541 44.80866 51.12620 1.000 41.53171 34 GLN C C 1
ATOM 2862 O O . GLN C 2 38 ? 17.57417 44.10494 52.10613 1.000 41.97607 34 GLN C O 1
ATOM 2876 N N . ASN C 2 39 ? 16.89750 45.22480 50.27948 1.000 49.63131 35 ASN C N 1
ATOM 2877 C CA . ASN C 2 39 ? 15.52419 44.75325 50.45219 1.000 50.74755 35 ASN C CA 1
ATOM 2878 C C . ASN C 2 39 ? 15.38884 43.24667 50.27544 1.000 52.38456 35 ASN C C 1
ATOM 2879 O O . ASN C 2 39 ? 14.37173 42.67475 50.68414 1.000 54.76422 35 ASN C O 1
ATOM 2890 N N . PHE C 2 40 ? 16.36440 42.59813 49.64812 1.000 45.16916 36 PHE C N 1
ATOM 2891 C CA . PHE C 2 40 ? 16.34001 41.16149 49.40059 1.000 49.35848 36 PHE C CA 1
ATOM 2892 C C . PHE C 2 40 ? 17.15514 40.36656 50.40144 1.000 46.63427 36 PHE C C 1
ATOM 2893 O O . PHE C 2 40 ? 17.04795 39.13275 50.42724 1.000 49.22185 36 PHE C O 1
ATOM 2910 N N . GLY C 2 41 ? 17.95616 41.02761 51.21353 1.000 39.61286 37 GLY C N 1
ATOM 2911 C CA . GLY C 2 41 ? 18.77743 40.33590 52.18387 1.000 36.82557 37 GLY C CA 1
ATOM 2912 C C . GLY C 2 41 ? 20.00965 41.14519 52.52977 1.000 37.72308 37 GLY C C 1
ATOM 2913 O O . GLY C 2 41 ? 20.20288 42.26834 52.06568 1.000 36.08455 37 GLY C O 1
ATOM 2917 N N . LYS C 2 42 ? 20.83450 40.55175 53.37874 1.000 30.56800 38 LYS C N 1
ATOM 2918 C CA . LYS C 2 42 ? 22.05552 41.20765 53.77673 1.000 29.16377 38 LYS C CA 1
ATOM 2919 C C . LYS C 2 42 ? 23.01252 41.29439 52.58978 1.000 33.55098 38 LYS C C 1
ATOM 2920 O O . LYS C 2 42 ? 23.04865 40.42540 51.71647 1.000 34.87271 38 LYS C O 1
ATOM 2939 N N . VAL C 2 43 ? 23.76000 42.38853 52.53893 1.000 34.62509 39 VAL C N 1
ATOM 2940 C CA . VAL C 2 43 ? 24.66403 42.69419 51.43471 1.000 29.07825 39 VAL C CA 1
ATOM 2941 C C . VAL C 2 43 ? 26.09529 42.65727 51.93453 1.000 33.72633 39 VAL C C 1
ATOM 2942 O O . VAL C 2 43 ? 26.43597 43.33814 52.90600 1.000 32.44981 39 VAL C O 1
ATOM 2955 N N . SER C 2 44 ? 26.95645 41.90427 51.24791 1.000 32.81260 40 SER C N 1
ATOM 2956 C CA A SER C 2 44 ? 28.34974 41.84952 51.67866 0.493 31.16836 40 SER C CA 1
ATOM 2957 C CA B SER C 2 44 ? 28.35428 41.84277 51.65892 0.507 31.72702 40 SER C CA 1
ATOM 2958 C C . SER C 2 44 ? 29.20871 42.93149 51.03185 1.000 33.36973 40 SER C C 1
ATOM 2959 O O . SER C 2 44 ? 30.10812 43.46965 51.68740 1.000 33.46949 40 SER C O 1
ATOM 2972 N N . TYR C 2 45 ? 28.97148 43.25204 49.75990 1.000 31.46330 41 TYR C N 1
ATOM 2973 C CA . TYR C 2 45 ? 29.73843 44.27934 49.07009 1.000 34.52426 41 TYR C CA 1
ATOM 2974 C C . TYR C 2 45 ? 28.91648 44.89051 47.95148 1.000 33.70140 41 TYR C C 1
ATOM 2975 O O . TYR C 2 45 ? 28.09467 44.22433 47.33157 1.000 32.70757 41 TYR C O 1
ATOM 2993 N N . CYS C 2 46 ? 29.23963 46.13859 47.63912 1.000 32.66770 42 CYS C N 1
ATOM 2994 C CA . CYS C 2 46 ? 28.45372 46.96301 46.75022 1.000 35.77199 42 CYS C CA 1
ATOM 2995 C C . CYS C 2 46 ? 29.34913 48.04659 46.17286 1.000 37.27592 42 CYS C C 1
ATOM 2996 O O . CYS C 2 46 ? 29.94445 48.80657 46.93659 1.000 42.60018 42 CYS C O 1
ATOM 3004 N N . ARG C 2 47 ? 29.43172 48.14617 44.84534 1.000 37.98547 43 ARG C N 1
ATOM 3005 C CA . ARG C 2 47 ? 30.24416 49.21429 44.28793 1.000 43.79255 43 ARG C CA 1
ATOM 3006 C C . ARG C 2 47 ? 29.72957 49.60345 42.90765 1.000 47.06684 43 ARG C C 1
ATOM 3007 O O . ARG C 2 47 ? 29.24928 48.76824 42.13877 1.000 39.17828 43 ARG C O 1
ATOM 3028 N N . VAL C 2 48 ? 29.80003 50.89811 42.63306 1.000 41.31498 44 VAL C N 1
ATOM 3029 C CA . VAL C 2 48 ? 29.64974 51.44146 41.28963 1.000 45.10262 44 VAL C CA 1
ATOM 3030 C C . VAL C 2 48 ? 31.04011 51.54076 40.68221 1.000 52.31818 44 VAL C C 1
ATOM 3031 O O . VAL C 2 48 ? 31.90174 52.24361 41.22063 1.000 50.19586 44 VAL C O 1
ATOM 3044 N N . VAL C 2 49 ? 31.26099 50.84757 39.56302 1.000 52.42349 45 VAL C N 1
ATOM 3045 C CA . VAL C 2 49 ? 32.60205 50.69045 39.03209 1.000 51.57761 45 VAL C CA 1
ATOM 3046 C C . VAL C 2 49 ? 32.86361 51.56299 37.81103 1.000 51.86706 45 VAL C C 1
ATOM 3047 O O . VAL C 2 49 ? 34.01712 51.92553 37.57638 1.000 65.99988 45 VAL C O 1
ATOM 3060 N N . GLY C 2 50 ? 31.84659 51.91641 37.03548 1.000 57.11235 46 GLY C N 1
ATOM 3061 C CA . GLY C 2 50 ? 32.07477 52.76440 35.88898 1.000 59.05023 46 GLY C CA 1
ATOM 3062 C C . GLY C 2 50 ? 30.78182 53.39579 35.43835 1.000 54.04035 46 GLY C C 1
ATOM 3063 O O . GLY C 2 50 ? 29.75400 53.30460 36.11166 1.000 54.83637 46 GLY C O 1
ATOM 3067 N N . GLN C 2 51 ? 30.83580 54.03748 34.27693 1.000 56.70714 47 GLN C N 1
ATOM 3068 C CA . GLN C 2 51 ? 29.63696 54.61550 33.69609 1.000 55.26485 47 GLN C CA 1
ATOM 3069 C C . GLN C 2 51 ? 29.61922 54.33898 32.20007 1.000 57.31171 47 GLN C C 1
ATOM 3070 O O . GLN C 2 51 ? 30.61991 53.93430 31.60538 1.000 61.05363 47 GLN C O 1
ATOM 3084 N N . SER C 2 52 ? 28.44829 54.53670 31.60138 1.000 61.86636 48 SER C N 1
ATOM 3085 C CA . SER C 2 52 ? 28.30510 54.41732 30.15974 1.000 68.95518 48 SER C CA 1
ATOM 3086 C C . SER C 2 52 ? 29.03817 55.56368 29.45895 1.000 78.86892 48 SER C C 1
ATOM 3087 O O . SER C 2 52 ? 29.65298 56.43185 30.08642 1.000 81.33507 48 SER C O 1
ATOM 3095 N N . ASN C 2 53 ? 28.93773 55.58557 28.12955 1.000 92.04058 49 ASN C N 1
ATOM 3096 C CA . ASN C 2 53 ? 29.56989 56.65578 27.36718 1.000 92.89779 49 ASN C CA 1
ATOM 3097 C C . ASN C 2 53 ? 28.74648 57.93582 27.40317 1.000 92.87288 49 ASN C C 1
ATOM 3098 O O . ASN C 2 53 ? 29.30743 59.03330 27.51044 1.000 94.44653 49 ASN C O 1
ATOM 3109 N N . ASP C 2 54 ? 27.42371 57.82050 27.28265 1.000 88.46645 50 ASP C N 1
ATOM 3110 C CA . ASP C 2 54 ? 26.56852 58.99612 27.37430 1.000 94.40027 50 ASP C CA 1
ATOM 3111 C C . ASP C 2 54 ? 26.32910 59.42564 28.81412 1.000 97.21421 50 ASP C C 1
ATOM 3112 O O . ASP C 2 54 ? 25.57301 60.37777 29.04453 1.000 93.08994 50 ASP C O 1
ATOM 3121 N N . GLY C 2 55 ? 26.93262 58.73253 29.78266 1.000 86.78124 51 GLY C N 1
ATOM 3122 C CA . GLY C 2 55 ? 26.70976 58.99719 31.18379 1.000 75.60060 51 GLY C CA 1
ATOM 3123 C C . GLY C 2 55 ? 25.31153 58.72162 31.67202 1.000 77.70302 51 GLY C C 1
ATOM 3124 O O . GLY C 2 55 ? 25.07634 58.77741 32.88534 1.000 78.99309 51 GLY C O 1
ATOM 3128 N N . GLN C 2 56 ? 24.37279 58.40878 30.78169 1.000 80.68056 52 GLN C N 1
ATOM 3129 C CA . GLN C 2 56 ? 22.99846 58.21604 31.22166 1.000 84.04248 52 GLN C CA 1
ATOM 3130 C C . GLN C 2 56 ? 22.87444 57.09067 32.24527 1.000 75.02038 52 GLN C C 1
ATOM 3131 O O . GLN C 2 56 ? 21.97115 57.14422 33.08793 1.000 74.82807 52 GLN C O 1
ATOM 3135 N N . VAL C 2 57 ? 23.75688 56.07329 32.20563 1.000 72.41310 53 VAL C N 1
ATOM 3136 C CA . VAL C 2 57 ? 23.69495 54.95597 33.15084 1.000 67.69635 53 VAL C CA 1
ATOM 3137 C C . VAL C 2 57 ? 25.09325 54.53823 33.61817 1.000 64.26545 53 VAL C C 1
ATOM 3138 O O . VAL C 2 57 ? 26.10727 54.85869 32.99603 1.000 62.60512 53 VAL C O 1
ATOM 3151 N N . GLN C 2 58 ? 25.12548 53.76932 34.71524 1.000 55.19287 54 GLN C N 1
ATOM 3152 C CA . GLN C 2 58 ? 26.34422 53.36298 35.41857 1.000 50.18300 54 GLN C CA 1
ATOM 3153 C C . GLN C 2 58 ? 26.41252 51.83802 35.51830 1.000 52.20223 54 GLN C C 1
ATOM 3154 O O . GLN C 2 58 ? 25.42557 51.13814 35.27558 1.000 50.07778 54 GLN C O 1
ATOM 3168 N N . LEU C 2 59 ? 27.59404 51.32806 35.89970 1.000 48.23726 55 LEU C N 1
ATOM 3169 C CA . LEU C 2 59 ? 27.84886 49.89323 35.99972 1.000 51.19077 55 LEU C CA 1
ATOM 3170 C C . LEU C 2 59 ? 28.28041 49.52928 37.41239 1.000 47.61608 55 LEU C C 1
ATOM 3171 O O . LEU C 2 59 ? 29.02764 50.27602 38.05373 1.000 46.86818 55 LEU C O 1
ATOM 3187 N N . GLY C 2 60 ? 27.86676 48.34682 37.87366 1.000 47.77477 56 GLY C N 1
ATOM 3188 C CA . GLY C 2 60 ? 28.07126 48.00524 39.26331 1.000 44.62608 56 GLY C CA 1
ATOM 3189 C C . GLY C 2 60 ? 28.22642 46.52355 39.52148 1.000 42.68897 56 GLY C C 1
ATOM 3190 O O . GLY C 2 60 ? 28.20844 45.68312 38.61844 1.000 37.91321 56 GLY C O 1
ATOM 3194 N N . PHE C 2 61 ? 28.38742 46.22977 40.80259 1.000 39.22378 57 PHE C N 1
ATOM 3195 C CA . PHE C 2 61 ? 28.65961 44.89222 41.28842 1.000 38.87263 57 PHE C CA 1
ATOM 3196 C C . PHE C 2 61 ? 28.07175 44.83555 42.68355 1.000 38.58094 57 PHE C C 1
ATOM 3197 O O . PHE C 2 61 ? 28.22254 45.78050 43.46286 1.000 37.34403 57 PHE C O 1
ATOM 3214 N N . VAL C 2 62 ? 27.35962 43.75968 42.97256 1.000 35.01417 58 VAL C N 1
ATOM 3215 C CA . VAL C 2 62 ? 26.76517 43.53942 44.28169 1.000 32.76076 58 VAL C CA 1
ATOM 3216 C C . VAL C 2 62 ? 27.00150 42.08935 44.66632 1.000 36.11626 58 VAL C C 1
ATOM 3217 O O . VAL C 2 62 ? 26.75857 41.19494 43.85515 1.000 39.60908 58 VAL C O 1
ATOM 3230 N N . ASN C 2 63 ? 27.46402 41.85364 45.89926 1.000 34.43513 59 ASN C N 1
ATOM 3231 C CA A ASN C 2 63 ? 27.59639 40.50291 46.43169 0.583 33.50761 59 ASN C CA 1
ATOM 3232 C CA B ASN C 2 63 ? 27.59693 40.50376 46.44489 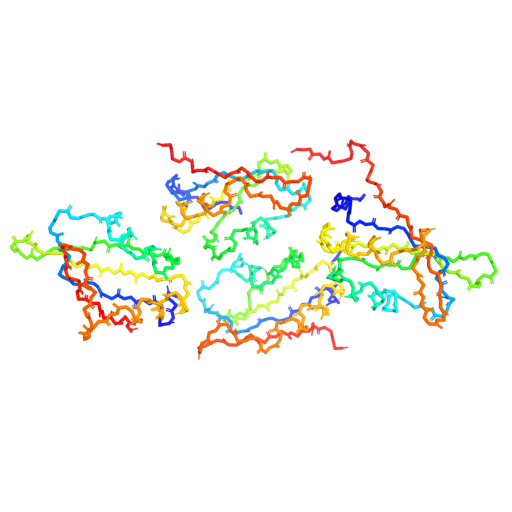0.417 34.37858 59 ASN C CA 1
ATOM 3233 C C . ASN C 2 63 ? 26.68070 40.41297 47.64791 1.000 35.39230 59 ASN C C 1
ATOM 3234 O O . ASN C 2 63 ? 26.79679 41.22619 48.57449 1.000 32.22012 59 ASN C O 1
ATOM 3253 N N . MET C 2 64 ? 25.77824 39.43806 47.63783 1.000 34.98122 60 MET C N 1
ATOM 3254 C CA . MET C 2 64 ? 24.94173 39.23687 48.80299 1.000 36.46392 60 MET C CA 1
ATOM 3255 C C . MET C 2 64 ? 25.71508 38.47634 49.87393 1.000 31.97175 60 MET C C 1
ATOM 3256 O O . MET C 2 64 ? 26.74689 37.85252 49.61703 1.000 34.59777 60 MET C O 1
ATOM 3270 N N . MET C 2 65 ? 25.22136 38.56224 51.10233 1.000 31.57990 61 MET C N 1
ATOM 3271 C CA . MET C 2 65 ? 25.90609 37.89129 52.19663 1.000 32.96077 61 MET C CA 1
ATOM 3272 C C . MET C 2 65 ? 25.81170 36.37598 52.08681 1.000 40.45186 61 MET C C 1
ATOM 3273 O O . MET C 2 65 ? 26.65888 35.66846 52.64499 1.000 38.10700 61 MET C O 1
ATOM 3287 N N . SER C 2 66 ? 24.80464 35.86746 51.39542 1.000 38.42625 62 SER C N 1
ATOM 3288 C CA . SER C 2 66 ? 24.62074 34.42827 51.30409 1.000 38.04926 62 SER C CA 1
ATOM 3289 C C . SER C 2 66 ? 23.92663 34.09501 49.99752 1.000 38.81433 62 SER C C 1
ATOM 3290 O O . SER C 2 66 ? 23.27526 34.94088 49.38533 1.000 36.56842 62 SER C O 1
ATOM 3298 N N . VAL C 2 67 ? 24.10492 32.84763 49.56503 1.000 36.60020 63 VAL C N 1
ATOM 3299 C CA . VAL C 2 67 ? 23.46491 32.37877 48.33695 1.000 35.39661 63 VAL C CA 1
ATOM 3300 C C . VAL C 2 67 ? 21.95337 32.46554 48.47911 1.000 40.27689 63 VAL C C 1
ATOM 3301 O O . VAL C 2 67 ? 21.23766 32.80955 47.52832 1.000 43.88736 63 VAL C O 1
ATOM 3314 N N . ALA C 2 68 ? 21.44931 32.19438 49.68368 1.000 39.00793 64 ALA C N 1
ATOM 3315 C CA . ALA C 2 68 ? 20.02024 32.31955 49.94224 1.000 46.16819 64 ALA C CA 1
ATOM 3316 C C . ALA C 2 68 ? 19.51967 33.74195 49.68056 1.000 46.72982 64 ALA C C 1
ATOM 3317 O O . ALA C 2 68 ? 18.44119 33.91938 49.10564 1.000 55.89426 64 ALA C O 1
ATOM 3324 N N . ASP C 2 69 ? 20.28219 34.76006 50.09095 1.000 48.18532 65 ASP C N 1
ATOM 3325 C CA . ASP C 2 69 ? 19.91962 36.14256 49.75223 1.000 44.93283 65 ASP C CA 1
ATOM 3326 C C . ASP C 2 69 ? 19.95133 36.36635 48.24596 1.000 49.57743 65 ASP C C 1
ATOM 3327 O O . ASP C 2 69 ? 19.06895 37.03196 47.68552 1.000 50.07985 65 ASP C O 1
ATOM 3336 N N . ALA C 2 70 ? 21.00151 35.86976 47.58304 1.000 42.63614 66 ALA C N 1
ATOM 3337 C CA . ALA C 2 70 ? 21.12905 36.02088 46.13825 1.000 42.72462 66 ALA C CA 1
ATOM 3338 C C . ALA C 2 70 ? 20.01919 35.29446 45.39880 1.000 48.16176 66 ALA C C 1
ATOM 3339 O O . ALA C 2 70 ? 19.58570 35.74460 44.33083 1.000 49.32474 66 ALA C O 1
ATOM 3346 N N . ASP C 2 71 ? 19.55868 34.15847 45.93251 1.000 47.68105 67 ASP C N 1
ATOM 3347 C CA . ASP C 2 71 ? 18.41852 33.48285 45.32393 1.000 56.60244 67 ASP C CA 1
ATOM 3348 C C . ASP C 2 71 ? 17.14096 34.31389 45.46406 1.000 54.64509 67 ASP C C 1
ATOM 3349 O O . ASP C 2 71 ? 16.33060 34.36890 44.52951 1.000 60.47754 67 ASP C O 1
ATOM 3358 N N . GLU C 2 72 ? 16.93934 34.96900 46.62037 1.000 59.65917 68 GLU C N 1
ATOM 3359 C CA . GLU C 2 72 ? 15.77540 35.84981 46.76530 1.000 64.98359 68 GLU C CA 1
ATOM 3360 C C . GLU C 2 72 ? 15.82892 37.02197 45.78992 1.000 65.02916 68 GLU C C 1
ATOM 3361 O O . GLU C 2 72 ? 14.78187 37.54158 45.39017 1.000 69.03159 68 GLU C O 1
ATOM 3373 N N . VAL C 2 73 ? 17.02971 37.46855 45.40953 1.000 54.79584 69 VAL C N 1
ATOM 3374 C CA . VAL C 2 73 ? 17.14535 38.41927 44.30766 1.000 55.23262 69 VAL C CA 1
ATOM 3375 C C . VAL C 2 73 ? 16.71041 37.76869 43.00408 1.000 61.57330 69 VAL C C 1
ATOM 3376 O O . VAL C 2 73 ? 15.82525 38.27556 42.30253 1.000 67.02897 69 VAL C O 1
ATOM 3389 N N . ARG C 2 74 ? 17.31637 36.62815 42.66313 1.000 54.46492 70 ARG C N 1
ATOM 3390 C CA . ARG C 2 74 ? 16.95651 35.93424 41.42964 1.000 61.26860 70 ARG C CA 1
ATOM 3391 C C . ARG C 2 74 ? 15.44941 35.70684 41.33052 1.000 68.96109 70 ARG C C 1
ATOM 3392 O O . ARG C 2 74 ? 14.90686 35.64665 40.21902 1.000 68.83218 70 ARG C O 1
ATOM 3413 N N . LYS C 2 75 ? 14.75088 35.60216 42.47275 1.000 70.97922 71 LYS C N 1
ATOM 3414 C CA . LYS C 2 75 ? 13.30313 35.38263 42.42995 1.000 81.40598 71 LYS C CA 1
ATOM 3415 C C . LYS C 2 75 ? 12.55137 36.59796 41.89723 1.000 77.91886 71 LYS C C 1
ATOM 3416 O O . LYS C 2 75 ? 11.59074 36.44628 41.13016 1.000 83.23707 71 LYS C O 1
ATOM 3435 N N . ASN C 2 76 ? 12.94033 37.80827 42.32314 1.000 70.39684 72 ASN C N 1
ATOM 3436 C CA . ASN C 2 76 ? 12.20967 39.01292 41.95250 1.000 73.32741 72 ASN C CA 1
ATOM 3437 C C . ASN C 2 76 ? 12.62024 39.55891 40.59577 1.000 75.61813 72 ASN C C 1
ATOM 3438 O O . ASN C 2 76 ? 12.19550 40.66012 40.22848 1.000 73.36699 72 ASN C O 1
ATOM 3449 N N . LEU C 2 77 ? 13.41810 38.82162 39.83815 1.000 68.33620 73 LEU C N 1
ATOM 3450 C CA . LEU C 2 77 ? 13.81919 39.30140 38.52766 1.000 71.61457 73 LEU C CA 1
ATOM 3451 C C . LEU C 2 77 ? 12.73960 38.98543 37.49772 1.000 74.06396 73 LEU C C 1
ATOM 3452 O O . LEU C 2 77 ? 11.85841 38.14874 37.71148 1.000 83.16000 73 LEU C O 1
ATOM 3468 N N . ASN C 2 78 ? 12.82800 39.66775 36.36093 1.000 75.42113 74 ASN C N 1
ATOM 3469 C CA . ASN C 2 78 ? 11.90682 39.46523 35.24327 1.000 81.17034 74 ASN C CA 1
ATOM 3470 C C . ASN C 2 78 ? 12.72156 39.62919 33.96156 1.000 83.20709 74 ASN C C 1
ATOM 3471 O O . ASN C 2 78 ? 12.94861 40.75262 33.50542 1.000 80.66788 74 ASN C O 1
ATOM 3475 N N . ASP C 2 79 ? 13.17183 38.50544 33.39434 1.000 90.14823 75 ASP C N 1
ATOM 3476 C CA . ASP C 2 79 ? 13.95743 38.49526 32.15978 1.000 91.31123 75 ASP C CA 1
ATOM 3477 C C . ASP C 2 79 ? 15.36292 39.05151 32.37706 1.000 81.59456 75 ASP C C 1
ATOM 3478 O O . ASP C 2 79 ? 15.93750 39.68128 31.48457 1.000 82.69279 75 ASP C O 1
ATOM 3482 N N . GLY C 2 80 ? 15.92974 38.79960 33.55723 1.000 78.62052 76 GLY C N 1
ATOM 3483 C CA . GLY C 2 80 ? 17.25282 39.27911 33.90354 1.000 76.37477 76 GLY C CA 1
ATOM 3484 C C . GLY C 2 80 ? 17.28858 40.69380 34.43001 1.000 69.79170 76 GLY C C 1
ATOM 3485 O O . GLY C 2 80 ? 18.38009 41.23457 34.65921 1.000 61.54643 76 GLY C O 1
ATOM 3489 N N . ASN C 2 81 ? 16.12597 41.30121 34.64046 1.000 71.50525 77 ASN C N 1
ATOM 3490 C CA . ASN C 2 81 ? 16.00032 42.69694 35.02037 1.000 62.07766 77 ASN C CA 1
ATOM 3491 C C . ASN C 2 81 ? 15.36260 42.79787 36.39778 1.000 64.93558 77 ASN C C 1
ATOM 3492 O O . ASN C 2 81 ? 14.43744 42.04710 36.71832 1.000 68.62245 77 ASN C O 1
ATOM 3503 N N . LEU C 2 82 ? 15.87823 43.71161 37.21440 1.000 62.92328 78 LEU C N 1
ATOM 3504 C CA . LEU C 2 82 ? 15.20683 44.16821 38.42436 1.000 65.80194 78 LEU C CA 1
ATOM 3505 C C . LEU C 2 82 ? 14.47528 45.46249 38.09354 1.000 65.26800 78 LEU C C 1
ATOM 3506 O O . LEU C 2 82 ? 15.11265 46.45019 37.70576 1.000 61.95009 78 LEU C O 1
ATOM 3522 N N . ILE C 2 83 ? 13.14723 45.45998 38.25570 1.000 78.11663 79 ILE C N 1
ATOM 3523 C CA . ILE C 2 83 ? 12.29895 46.58422 37.86425 1.000 74.73630 79 ILE C CA 1
ATOM 3524 C C . ILE C 2 83 ? 11.91627 47.36854 39.11161 1.000 69.35249 79 ILE C C 1
ATOM 3525 O O . ILE C 2 83 ? 11.41129 46.79355 40.07977 1.000 69.56686 79 ILE C O 1
ATOM 3541 N N . GLY C 2 84 ? 12.11176 48.68907 39.07411 1.000 70.30830 80 GLY C N 1
ATOM 3542 C CA . GLY C 2 84 ? 11.71712 49.56375 40.15752 1.000 73.88882 80 GLY C CA 1
ATOM 3543 C C . GLY C 2 84 ? 10.77709 50.66438 39.68124 1.000 79.79907 80 GLY C C 1
ATOM 3544 O O . GLY C 2 84 ? 10.57700 50.87440 38.47927 1.000 85.43442 80 GLY C O 1
ATOM 3548 N N . GLU C 2 85 ? 10.21287 51.38991 40.65035 1.000 85.12985 81 GLU C N 1
ATOM 3549 C CA . GLU C 2 85 ? 9.20497 52.39501 40.33121 1.000 91.20558 81 GLU C CA 1
ATOM 3550 C C . GLU C 2 85 ? 9.70835 53.44063 39.34741 1.000 92.20323 81 GLU C C 1
ATOM 3551 O O . GLU C 2 85 ? 8.88458 54.16736 38.77877 1.000 91.49013 81 GLU C O 1
ATOM 3555 N N . ASN C 2 86 ? 11.02497 53.52118 39.11964 1.000 86.65568 82 ASN C N 1
ATOM 3556 C CA . ASN C 2 86 ? 11.57302 54.48849 38.17519 1.000 91.08122 82 ASN C CA 1
ATOM 3557 C C . ASN C 2 86 ? 12.97639 54.09330 37.70978 1.000 85.08562 82 ASN C C 1
ATOM 3558 O O . ASN C 2 86 ? 13.77025 54.95593 37.32103 1.000 81.23244 82 ASN C O 1
ATOM 3569 N N . PHE C 2 87 ? 13.27627 52.79079 37.70822 1.000 70.91234 83 PHE C N 1
ATOM 3570 C CA . PHE C 2 87 ? 14.55322 52.28393 37.21674 1.000 65.18436 83 PHE C CA 1
ATOM 3571 C C . PHE C 2 87 ? 14.38714 50.84428 36.73225 1.000 65.08082 83 PHE C C 1
ATOM 3572 O O . PHE C 2 87 ? 13.39317 50.18094 37.03846 1.000 63.32621 83 PHE C O 1
ATOM 3589 N N . THR C 2 88 ? 15.38194 50.36323 35.97190 1.000 61.77411 84 THR C N 1
ATOM 3590 C CA . THR C 2 88 ? 15.41380 48.96533 35.52559 1.000 58.78674 84 THR C CA 1
ATOM 3591 C C . THR C 2 88 ? 16.86722 48.51268 35.45344 1.000 58.01388 84 THR C C 1
ATOM 3592 O O . THR C 2 88 ? 17.62153 49.00185 34.60917 1.000 57.62300 84 THR C O 1
ATOM 3603 N N . LEU C 2 89 ? 17.26002 47.55709 36.29536 1.000 57.82264 85 LEU C N 1
ATOM 3604 C CA . LEU C 2 89 ? 18.64887 47.12278 36.34524 1.000 53.97389 85 LEU C CA 1
ATOM 3605 C C . LEU C 2 89 ? 18.83862 45.80856 35.59970 1.000 60.81701 85 LEU C C 1
ATOM 3606 O O . LEU C 2 89 ? 18.01405 44.89876 35.70534 1.000 60.42924 85 LEU C O 1
ATOM 3622 N N . LYS C 2 90 ? 19.92313 45.71801 34.83530 1.000 58.86423 86 LYS C N 1
ATOM 3623 C CA . LYS C 2 90 ? 20.28651 44.48409 34.14459 1.000 58.62346 86 LYS C CA 1
ATOM 3624 C C . LYS C 2 90 ? 21.22183 43.71363 35.07508 1.000 56.61258 86 LYS C C 1
ATOM 3625 O O . LYS C 2 90 ? 22.31260 44.19022 35.40769 1.000 52.05483 86 LYS C O 1
ATOM 3629 N N . VAL C 2 91 ? 20.76638 42.54731 35.53647 1.000 61.33805 87 VAL C N 1
ATOM 3630 C CA . VAL C 2 91 ? 21.43338 41.76497 36.57743 1.000 54.38504 87 VAL C CA 1
ATOM 3631 C C . VAL C 2 91 ? 21.90295 40.45379 35.96855 1.000 56.98460 87 VAL C C 1
ATOM 3632 O O . VAL C 2 91 ? 21.12126 39.74626 35.32280 1.000 58.25190 87 VAL C O 1
ATOM 3645 N N . THR C 2 92 ? 23.18423 40.14197 36.15251 1.000 54.08001 88 THR C N 1
ATOM 3646 C CA . THR C 2 92 ? 23.75901 38.89673 35.66764 1.000 53.75219 88 THR C CA 1
ATOM 3647 C C . THR C 2 92 ? 24.61364 38.28829 36.76417 1.000 45.84210 88 THR C C 1
ATOM 3648 O O . THR C 2 92 ? 25.08780 38.97312 37.66206 1.000 44.42074 88 THR C O 1
ATOM 3659 N N . ASP C 2 93 ? 24.78892 36.97303 36.70175 1.000 49.51028 89 ASP C N 1
ATOM 3660 C CA . ASP C 2 93 ? 25.50537 36.27037 37.75860 1.000 51.23803 89 ASP C CA 1
ATOM 3661 C C . ASP C 2 93 ? 27.00432 36.48028 37.61136 1.000 52.64770 89 ASP C C 1
ATOM 3662 O O . ASP C 2 93 ? 27.54965 36.35638 36.51223 1.000 55.35749 89 ASP C O 1
ATOM 3671 N N . HIS C 2 94 ? 27.67749 36.75362 38.72319 1.000 52.22400 90 HIS C N 1
ATOM 3672 C CA . HIS C 2 94 ? 29.13244 36.83817 38.72831 1.000 51.34257 90 HIS C CA 1
ATOM 3673 C C . HIS C 2 94 ? 29.74355 35.44525 38.88674 1.000 52.80001 90 HIS C C 1
ATOM 3674 O O . HIS C 2 94 ? 29.21473 34.60460 39.61737 1.000 51.84893 90 HIS C O 1
ATOM 3688 N N . LYS C 2 95 ? 30.86661 35.20707 38.20160 1.000 55.11420 91 LYS C N 1
ATOM 3689 C CA . LYS C 2 95 ? 31.59101 33.94388 38.29129 1.000 61.07552 91 LYS C CA 1
ATOM 3690 C C . LYS C 2 95 ? 33.04181 34.21391 38.68474 1.000 61.44598 91 LYS C C 1
ATOM 3691 O O . LYS C 2 95 ? 33.67593 35.12970 38.15610 1.000 58.28950 91 LYS C O 1
ATOM 3710 N N . ASN C 2 96 ? 33.57144 33.40923 39.60614 1.000 62.17746 92 ASN C N 1
ATOM 3711 C CA . ASN C 2 96 ? 34.96898 33.54388 39.99639 1.000 58.85169 92 ASN C CA 1
ATOM 3712 C C . ASN C 2 96 ? 35.87444 32.95153 38.91430 1.000 56.75783 92 ASN C C 1
ATOM 3713 O O . ASN C 2 96 ? 35.45746 32.11701 38.10576 1.000 60.34325 92 ASN C O 1
ATOM 3724 N N . VAL C 2 97 ? 37.12533 33.39809 38.89605 1.000 62.23658 93 VAL C N 1
ATOM 3725 C CA . VAL C 2 97 ? 38.11167 32.83091 37.97939 1.000 64.74231 93 VAL C CA 1
ATOM 3726 C C . VAL C 2 97 ? 38.55300 31.46615 38.49311 1.000 63.03224 93 VAL C C 1
ATOM 3727 O O . VAL C 2 97 ? 38.84944 31.30197 39.68147 1.000 61.94091 93 VAL C O 1
ATOM 3740 N N . GLY C 2 98 ? 38.61559 30.48702 37.59259 1.000 66.45825 94 GLY C N 1
ATOM 3741 C CA . GLY C 2 98 ? 39.01675 29.15066 37.98831 1.000 64.04673 94 GLY C CA 1
ATOM 3742 C C . GLY C 2 98 ? 40.49081 29.07512 38.33235 1.000 63.50044 94 GLY C C 1
ATOM 3743 O O . GLY C 2 98 ? 41.32591 29.77198 37.76007 1.000 67.24292 94 GLY C O 1
ATOM 3747 N N . GLY C 2 99 ? 40.81318 28.21403 39.29695 1.000 66.36248 95 GLY C N 1
ATOM 3748 C CA . GLY C 2 99 ? 42.18754 28.01469 39.70750 1.000 72.61104 95 GLY C CA 1
ATOM 3749 C C . GLY C 2 99 ? 42.78664 29.12506 40.53929 1.000 73.79435 95 GLY C C 1
ATOM 3750 O O . GLY C 2 99 ? 43.93860 28.99283 40.97423 1.000 75.24329 95 GLY C O 1
ATOM 3754 N N . SER C 2 100 ? 42.04502 30.21099 40.77894 1.000 62.40323 96 SER C N 1
ATOM 3755 C CA . SER C 2 100 ? 42.55269 31.30651 41.59590 1.000 69.61995 96 SER C CA 1
ATOM 3756 C C . SER C 2 100 ? 42.53150 30.95682 43.07992 1.000 71.46473 96 SER C C 1
ATOM 3757 O O . SER C 2 100 ? 43.43747 31.35740 43.82032 1.000 72.52134 96 SER C O 1
ATOM 3765 N N . LEU C 2 101 ? 41.49729 30.24457 43.54095 1.000 68.43766 97 LEU C N 1
ATOM 3766 C CA . LEU C 2 101 ? 41.48593 29.76243 44.91629 1.000 65.46154 97 LEU C CA 1
ATOM 3767 C C . LEU C 2 101 ? 42.66936 28.82844 45.12636 1.000 62.50126 97 LEU C C 1
ATOM 3768 O O . LEU C 2 101 ? 42.93851 27.95546 44.29836 1.000 63.05499 97 LEU C O 1
ATOM 3772 N N . LEU C 2 102 ? 43.40031 29.02241 46.21207 1.000 55.48456 98 LEU C N 1
ATOM 3773 C CA . LEU C 2 102 ? 44.50580 28.12084 46.53600 1.000 51.95361 98 LEU C CA 1
ATOM 3774 C C . LEU C 2 102 ? 44.07101 27.25083 47.70770 1.000 49.26569 98 LEU C C 1
ATOM 3775 O O . LEU C 2 102 ? 43.90471 27.76284 48.82584 1.000 48.21296 98 LEU C O 1
ATOM 3791 N N . PRO C 2 103 ? 43.82953 25.94963 47.50741 1.000 49.34680 99 PRO C N 1
ATOM 3792 C CA . PRO C 2 103 ? 43.26837 25.16738 48.61281 1.000 47.98024 99 PRO C CA 1
ATOM 3793 C C . PRO C 2 103 ? 44.25698 24.83235 49.73224 1.000 48.13557 99 PRO C C 1
ATOM 3794 O O . PRO C 2 103 ? 43.82815 24.61786 50.87832 1.000 46.30695 99 PRO C O 1
ATOM 3806 N N . TYR D 2 12 ? 34.68983 35.52729 83.85601 1.000 69.51980 8 TYR D N 1
ATOM 3807 C CA . TYR D 2 12 ? 34.76597 34.36219 84.73406 1.000 74.96079 8 TYR D CA 1
ATOM 3808 C C . TYR D 2 12 ? 33.68273 33.33249 84.37678 1.000 74.38489 8 TYR D C 1
ATOM 3809 O O . TYR D 2 12 ? 33.97109 32.22692 83.90812 1.000 73.33753 8 TYR D O 1
ATOM 3814 N N . TYR D 2 13 ? 32.43417 33.72742 84.60815 1.000 74.39590 9 TYR D N 1
ATOM 3815 C CA . TYR D 2 13 ? 31.24889 32.92702 84.33899 1.000 67.91645 9 TYR D CA 1
ATOM 3816 C C . TYR D 2 13 ? 30.20488 33.84082 83.71435 1.000 57.15539 9 TYR D C 1
ATOM 3817 O O . TYR D 2 13 ? 30.40250 35.05125 83.60268 1.000 60.58809 9 TYR D O 1
ATOM 3835 N N . LEU D 2 14 ? 29.09747 33.25502 83.28209 1.000 49.53860 10 LEU D N 1
ATOM 3836 C CA . LEU D 2 14 ? 27.98180 34.01256 82.72498 1.000 42.33241 10 LEU D CA 1
ATOM 3837 C C . LEU D 2 14 ? 26.88829 34.10432 83.77980 1.000 43.84090 10 LEU D C 1
ATOM 3838 O O . LEU D 2 14 ? 26.37668 33.07585 84.23712 1.000 40.62245 10 LEU D O 1
ATOM 3854 N N . LYS D 2 15 ? 26.53538 35.32518 84.15994 1.000 40.06519 11 LYS D N 1
ATOM 3855 C CA . LYS D 2 15 ? 25.57097 35.52719 85.22572 1.000 38.94324 11 LYS D CA 1
ATOM 3856 C C . LYS D 2 15 ? 24.25633 34.83556 84.88648 1.000 38.76847 11 LYS D C 1
ATOM 3857 O O . LYS D 2 15 ? 23.76460 34.90647 83.75994 1.000 37.95443 11 LYS D O 1
ATOM 3876 N N . ASP D 2 16 ? 23.71458 34.13058 85.86580 1.000 36.77373 12 ASP D N 1
ATOM 3877 C CA . ASP D 2 16 ? 22.41598 33.46890 85.81391 1.000 45.47173 12 ASP D CA 1
ATOM 3878 C C . ASP D 2 16 ? 22.38598 32.24120 84.90948 1.000 41.54399 12 ASP D C 1
ATOM 3879 O O . ASP D 2 16 ? 21.30004 31.69262 84.66665 1.000 40.18952 12 ASP D O 1
ATOM 3888 N N . ALA D 2 17 ? 23.53525 31.77569 84.42572 1.000 37.56944 13 ALA D N 1
ATOM 3889 C CA . ALA D 2 17 ? 23.56868 30.60254 83.55790 1.000 35.37050 13 ALA D CA 1
ATOM 3890 C C . ALA D 2 17 ? 23.99695 29.33666 84.28521 1.000 39.96377 13 ALA D C 1
ATOM 3891 O O . ALA D 2 17 ? 23.94552 28.25252 83.69190 1.000 38.80109 13 ALA D O 1
ATOM 3898 N N . GLY D 2 18 ? 24.36712 29.42571 85.56037 1.000 37.96656 14 GLY D N 1
ATOM 3899 C CA . GLY D 2 18 ? 24.94735 28.27387 86.23597 1.000 42.82516 14 GLY D CA 1
ATOM 3900 C C . GLY D 2 18 ? 24.20664 27.72570 87.43701 1.000 41.74264 14 GLY D C 1
ATOM 3901 O O . GLY D 2 18 ? 23.46209 28.44857 88.10914 1.000 42.40384 14 GLY D O 1
ATOM 3905 N N . PHE D 2 19 ? 24.45722 26.44824 87.73704 1.000 38.21661 15 PHE D N 1
ATOM 3906 C CA . PHE D 2 19 ? 23.75236 25.71584 88.78212 1.000 47.92644 15 PHE D CA 1
ATOM 3907 C C . PHE D 2 19 ? 24.73002 24.90363 89.62198 1.000 42.92915 15 PHE D C 1
ATOM 3908 O O . PHE D 2 19 ? 25.72624 24.38741 89.10716 1.000 41.91912 15 PHE D O 1
ATOM 3925 N N . HIS D 2 20 ? 24.45893 24.85106 90.92434 1.000 44.89843 16 HIS D N 1
ATOM 3926 C CA . HIS D 2 20 ? 25.04316 23.86254 91.82101 1.000 47.99527 16 HIS D CA 1
ATOM 3927 C C . HIS D 2 20 ? 24.11722 22.64937 91.84833 1.000 51.01023 16 HIS D C 1
ATOM 3928 O O . HIS D 2 20 ? 22.89047 22.79876 91.87285 1.000 48.42503 16 HIS D O 1
ATOM 3942 N N . ILE D 2 21 ? 24.70225 21.45047 91.82669 1.000 45.81365 17 ILE D N 1
ATOM 3943 C CA . ILE D 2 21 ? 23.94529 20.20564 91.70265 1.000 45.52554 17 ILE D CA 1
ATOM 3944 C C . ILE D 2 21 ? 24.29279 19.33930 92.90697 1.000 48.01734 17 ILE D C 1
ATOM 3945 O O . ILE D 2 21 ? 25.47294 19.06349 93.16554 1.000 46.46985 17 ILE D O 1
ATOM 3961 N N . ARG D 2 22 ? 23.27503 18.92002 93.64617 1.000 48.47928 18 ARG D N 1
ATOM 3962 C CA . ARG D 2 22 ? 23.45933 18.04342 94.79129 1.000 48.75648 18 ARG D CA 1
ATOM 3963 C C . ARG D 2 22 ? 22.62291 16.79125 94.57083 1.000 47.59108 18 ARG D C 1
ATOM 3964 O O . ARG D 2 22 ? 21.74872 16.74737 93.70325 1.000 44.46618 18 ARG D O 1
ATOM 3985 N N . ASN D 2 23 ? 22.92148 15.76130 95.34924 1.000 48.30952 19 ASN D N 1
ATOM 3986 C CA . ASN D 2 23 ? 22.14757 14.51528 95.34134 1.000 53.36470 19 ASN D CA 1
ATOM 3987 C C . ASN D 2 23 ? 22.33289 13.72182 94.05340 1.000 50.33798 19 ASN D C 1
ATOM 3988 O O . ASN D 2 23 ? 21.41333 13.03050 93.60311 1.000 53.47085 19 ASN D O 1
ATOM 3999 N N . ILE D 2 24 ? 23.50934 13.79533 93.45094 1.000 48.84394 20 ILE D N 1
ATOM 4000 C CA . ILE D 2 24 ? 23.79061 13.03435 92.23582 1.000 49.75411 20 ILE D CA 1
ATOM 4001 C C . ILE D 2 24 ? 24.04146 11.57497 92.60039 1.000 46.57655 20 ILE D C 1
ATOM 4002 O O . ILE D 2 24 ? 24.77246 11.29042 93.56038 1.000 46.44192 20 ILE D O 1
ATOM 4018 N N . PRO D 2 25 ? 23.47935 10.60977 91.87345 1.000 46.87257 21 PRO D N 1
ATOM 4019 C CA . PRO D 2 25 ? 23.69065 9.21099 92.25301 1.000 48.42549 21 PRO D CA 1
ATOM 4020 C C . PRO D 2 25 ? 25.15523 8.81356 92.14640 1.000 51.58371 21 PRO D C 1
ATOM 4021 O O . PRO D 2 25 ? 25.91137 9.32479 91.31671 1.000 45.83492 21 PRO D O 1
ATOM 4032 N N . LYS D 2 26 ? 25.52695 7.84446 92.97848 1.000 50.38674 22 LYS D N 1
ATOM 4033 C CA . LYS D 2 26 ? 26.92317 7.45095 93.13033 1.000 55.66488 22 LYS D CA 1
ATOM 4034 C C . LYS D 2 26 ? 27.54942 6.95084 91.83628 1.000 57.62724 22 LYS D C 1
ATOM 4035 O O . LYS D 2 26 ? 28.76201 7.09298 91.65049 1.000 58.30995 22 LYS D O 1
ATOM 4054 N N . ALA D 2 27 ? 26.77036 6.34079 90.94513 1.000 57.70252 23 ALA D N 1
ATOM 4055 C CA . ALA D 2 27 ? 27.38514 5.68722 89.79739 1.000 54.30868 23 ALA D CA 1
ATOM 4056 C C . ALA D 2 27 ? 27.68614 6.65277 88.66024 1.000 53.43673 23 ALA D C 1
ATOM 4057 O O . ALA D 2 27 ? 28.41416 6.28363 87.73300 1.000 55.63365 23 ALA D O 1
ATOM 4064 N N . TRP D 2 28 ? 27.18004 7.87813 88.72339 1.000 48.62494 24 TRP D N 1
ATOM 4065 C CA . TRP D 2 28 ? 27.23030 8.76331 87.57100 1.000 46.17211 24 TRP D CA 1
ATOM 4066 C C . TRP D 2 28 ? 28.64008 9.34573 87.40429 1.000 45.59862 24 TRP D C 1
ATOM 4067 O O . TRP D 2 28 ? 29.42629 9.41877 88.35108 1.000 50.56976 24 TRP D O 1
ATOM 4088 N N . ASN D 2 29 ? 28.95065 9.75650 86.17797 1.000 45.85602 25 ASN D N 1
ATOM 4089 C CA . ASN D 2 29 ? 30.15929 10.52498 85.87311 1.000 47.00471 25 ASN D CA 1
ATOM 4090 C C . ASN D 2 29 ? 29.73067 11.82821 85.19627 1.000 46.58425 25 ASN D C 1
ATOM 4091 O O . ASN D 2 29 ? 28.53563 12.17852 85.15751 1.000 41.91519 25 ASN D O 1
ATOM 4102 N N . ASP D 2 30 ? 30.71237 12.60155 84.72553 1.000 43.69909 26 ASP D N 1
ATOM 4103 C CA . ASP D 2 30 ? 30.34868 13.90082 84.17664 1.000 44.66125 26 ASP D CA 1
ATOM 4104 C C . ASP D 2 30 ? 29.50729 13.74028 82.91870 1.000 37.38919 26 ASP D C 1
ATOM 4105 O O . ASP D 2 30 ? 28.66831 14.59141 82.62749 1.000 38.31700 26 ASP D O 1
ATOM 4114 N N . TRP D 2 31 ? 29.66256 12.63862 82.19070 1.000 42.18865 27 TRP D N 1
ATOM 4115 C CA . TRP D 2 31 ? 28.85101 12.51431 80.98473 1.000 40.83997 27 TRP D CA 1
ATOM 4116 C C . TRP D 2 31 ? 27.39312 12.21277 81.31323 1.000 38.27267 27 TRP D C 1
ATOM 4117 O O . TRP D 2 31 ? 26.49666 12.67715 80.60114 1.000 36.35113 27 TRP D O 1
ATOM 4138 N N . ASN D 2 32 ? 27.13842 11.46543 82.39217 1.000 39.23574 28 ASN D N 1
ATOM 4139 C CA . ASN D 2 32 ? 25.76189 11.25827 82.84399 1.000 39.34609 28 ASN D CA 1
ATOM 4140 C C . ASN D 2 32 ? 25.09544 12.58478 83.21611 1.000 39.01138 28 ASN D C 1
ATOM 4141 O O . ASN D 2 32 ? 23.94005 12.84616 82.84601 1.000 35.62716 28 ASN D O 1
ATOM 4152 N N . LEU D 2 33 ? 25.79600 13.41187 83.99858 1.000 38.77099 29 LEU D N 1
ATOM 4153 C CA . LEU D 2 33 ? 25.28144 14.73428 84.34945 1.000 38.46471 29 LEU D CA 1
ATOM 4154 C C . LEU D 2 33 ? 25.05562 15.56661 83.09922 1.000 35.85056 29 LEU D C 1
ATOM 4155 O O . LEU D 2 33 ? 24.02165 16.22627 82.95577 1.000 37.76451 29 LEU D O 1
ATOM 4171 N N . PHE D 2 34 ? 25.97864 15.49579 82.14782 1.000 34.88967 30 PHE D N 1
ATOM 4172 C CA . PHE D 2 34 ? 25.78710 16.18946 80.88709 1.000 34.54974 30 PHE D CA 1
ATOM 4173 C C . PHE D 2 34 ? 24.50705 15.72268 80.19509 1.000 37.14147 30 PHE D C 1
ATOM 4174 O O . PHE D 2 34 ? 23.70753 16.54251 79.72369 1.000 35.66906 30 PHE D O 1
ATOM 4191 N N . HIS D 2 35 ? 24.28433 14.40372 80.13071 1.000 33.70672 31 HIS D N 1
ATOM 4192 C CA . HIS D 2 35 ? 23.12877 13.89279 79.39871 1.000 34.81191 31 HIS D CA 1
ATOM 4193 C C . HIS D 2 35 ? 21.82368 14.40288 79.96860 1.000 34.39426 31 HIS D C 1
ATOM 4194 O O . HIS D 2 35 ? 20.84592 14.58246 79.22883 1.000 36.92076 31 HIS D O 1
ATOM 4208 N N . VAL D 2 36 ? 21.76541 14.60173 81.28427 1.000 34.22484 32 VAL D N 1
ATOM 4209 C CA . VAL D 2 36 ? 20.54468 15.12052 81.87834 1.000 34.07889 32 VAL D CA 1
ATOM 4210 C C . VAL D 2 36 ? 20.28427 16.54171 81.37818 1.000 35.10181 32 VAL D C 1
ATOM 4211 O O . VAL D 2 36 ? 19.17763 16.85934 80.92914 1.000 36.58999 32 VAL D O 1
ATOM 4224 N N . PHE D 2 37 ? 21.30582 17.40141 81.41236 1.000 34.35962 33 PHE D N 1
ATOM 4225 C CA . PHE D 2 37 ? 21.08247 18.83057 81.15770 1.000 33.58785 33 PHE D CA 1
ATOM 4226 C C . PHE D 2 37 ? 21.08800 19.17419 79.68127 1.000 34.55225 33 PHE D C 1
ATOM 4227 O O . PHE D 2 37 ? 20.49146 20.18720 79.29373 1.000 38.90542 33 PHE D O 1
ATOM 4244 N N . GLN D 2 38 ? 21.66557 18.32579 78.84027 1.000 31.87882 34 GLN D N 1
ATOM 4245 C CA . GLN D 2 38 ? 21.61304 18.56846 77.40631 1.000 32.72969 34 GLN D CA 1
ATOM 4246 C C . GLN D 2 38 ? 20.18109 18.58658 76.87980 1.000 35.58779 34 GLN D C 1
ATOM 4247 O O . GLN D 2 38 ? 19.91082 19.21944 75.85697 1.000 38.09438 34 GLN D O 1
ATOM 4261 N N . ASN D 2 39 ? 19.25547 17.89421 77.54140 1.000 39.09433 35 ASN D N 1
ATOM 4262 C CA . ASN D 2 39 ? 17.86268 17.87876 77.08989 1.000 37.21886 35 ASN D CA 1
ATOM 4263 C C . ASN D 2 39 ? 17.16323 19.22477 77.28499 1.000 40.74903 35 ASN D C 1
ATOM 4264 O O . ASN D 2 39 ? 16.08334 19.42089 76.71894 1.000 46.14286 35 ASN D O 1
ATOM 4275 N N . PHE D 2 40 ? 17.76107 20.15105 78.03899 1.000 36.06589 36 PHE D N 1
ATOM 4276 C CA . PHE D 2 40 ? 17.17336 21.45760 78.29002 1.000 39.49465 36 PHE D CA 1
ATOM 4277 C C . PHE D 2 40 ? 17.79255 22.58052 77.48134 1.000 40.69402 36 PHE D C 1
ATOM 4278 O O . PHE D 2 40 ? 17.16996 23.63978 77.36066 1.000 43.01965 36 PHE D O 1
ATOM 4295 N N . GLY D 2 41 ? 18.98070 22.37518 76.93654 1.000 36.81321 37 GLY D N 1
ATOM 4296 C CA . GLY D 2 41 ? 19.61984 23.35877 76.09363 1.000 38.42529 37 GLY D CA 1
ATOM 4297 C C . GLY D 2 41 ? 21.10149 23.05253 76.02087 1.000 40.04326 37 GLY D C 1
ATOM 4298 O O . GLY D 2 41 ? 21.56731 22.00639 76.48313 1.000 35.71011 37 GLY D O 1
ATOM 4302 N N . LYS D 2 42 ? 21.83842 23.98930 75.45126 1.000 31.94387 38 LYS D N 1
ATOM 4303 C CA . LYS D 2 42 ? 23.27038 23.78288 75.30030 1.000 35.86590 38 LYS D CA 1
ATOM 4304 C C . LYS D 2 42 ? 24.00453 23.98198 76.62002 1.000 32.73965 38 LYS D C 1
ATOM 4305 O O . LYS D 2 42 ? 23.66126 24.86345 77.41380 1.000 32.17067 38 LYS D O 1
ATOM 4324 N N . VAL D 2 43 ? 25.02494 23.16229 76.83348 1.000 32.23467 39 VAL D N 1
ATOM 4325 C CA . VAL D 2 43 ? 25.78951 23.10052 78.07769 1.000 31.81069 39 VAL D CA 1
ATOM 4326 C C . VAL D 2 43 ? 27.19275 23.63935 77.84276 1.000 32.67551 39 VAL D C 1
ATOM 4327 O O . VAL D 2 43 ? 27.90392 23.17852 76.93878 1.000 32.67771 39 VAL D O 1
ATOM 4340 N N . SER D 2 44 ? 27.59336 24.61205 78.66480 1.000 31.81249 40 SER D N 1
ATOM 4341 C CA . SER D 2 44 ? 28.94037 25.15887 78.58922 1.000 31.37233 40 SER D CA 1
ATOM 4342 C C . SER D 2 44 ? 29.95792 24.31694 79.34647 1.000 36.97682 40 SER D C 1
ATOM 4343 O O . SER D 2 44 ? 31.07976 24.09980 78.87141 1.000 35.26731 40 SER D O 1
ATOM 4351 N N . TYR D 2 45 ? 29.59184 23.83507 80.52050 1.000 35.49925 41 TYR D N 1
ATOM 4352 C CA . TYR D 2 45 ? 30.54661 23.24202 81.43857 1.000 35.97697 41 TYR D CA 1
ATOM 4353 C C . TYR D 2 45 ? 29.76414 22.33017 82.35500 1.000 41.33739 41 TYR D C 1
ATOM 4354 O O . TYR D 2 45 ? 28.60716 22.60745 82.68022 1.000 34.14685 41 TYR D O 1
ATOM 4358 N N . CYS D 2 46 ? 30.39412 21.22291 82.74901 1.000 37.64199 42 CYS D N 1
ATOM 4359 C CA . CYS D 2 46 ? 29.71186 20.22280 83.53407 1.000 38.35496 42 CYS D CA 1
ATOM 4360 C C . CYS D 2 46 ? 30.78254 19.37934 84.21831 1.000 47.51255 42 CYS D C 1
ATOM 4361 O O . CYS D 2 46 ? 31.64694 18.80716 83.54855 1.000 45.88427 42 CYS D O 1
ATOM 4369 N N . ARG D 2 47 ? 30.78724 19.38781 85.54834 1.000 44.94274 43 ARG D N 1
ATOM 4370 C CA . ARG D 2 47 ? 31.78934 18.66193 86.31215 1.000 49.38758 43 ARG D CA 1
ATOM 4371 C C . ARG D 2 47 ? 31.12111 17.98324 87.49917 1.000 55.80309 43 ARG D C 1
ATOM 4372 O O . ARG D 2 47 ? 30.23425 18.55256 88.13291 1.000 46.71804 43 ARG D O 1
ATOM 4376 N N . VAL D 2 48 ? 31.50126 16.73703 87.76716 1.000 55.95660 44 VAL D N 1
ATOM 4377 C CA . VAL D 2 48 ? 31.28518 16.15647 89.08337 1.000 53.80767 44 VAL D CA 1
ATOM 4378 C C . VAL D 2 48 ? 32.54561 16.45643 89.88121 1.000 62.15768 44 VAL D C 1
ATOM 4379 O O . VAL D 2 48 ? 33.64919 16.10497 89.45161 1.000 65.26204 44 VAL D O 1
ATOM 4392 N N . VAL D 2 49 ? 32.39029 17.13072 91.02341 1.000 63.66469 45 VAL D N 1
ATOM 4393 C CA . VAL D 2 49 ? 33.52991 17.67932 91.74547 1.000 68.73323 45 VAL D CA 1
ATOM 4394 C C . VAL D 2 49 ? 33.96952 16.80011 92.91109 1.000 70.80415 45 VAL D C 1
ATOM 4395 O O . VAL D 2 49 ? 35.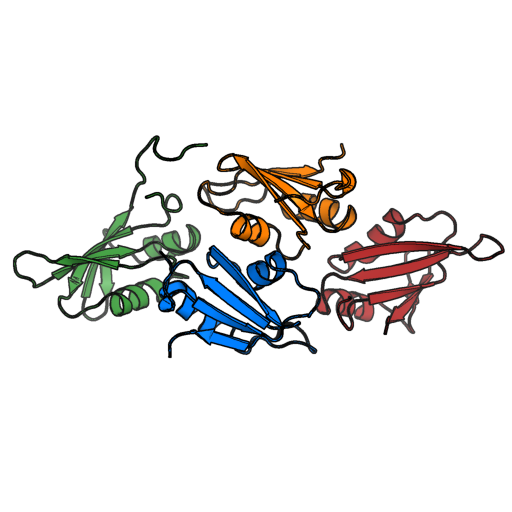14086 16.85881 93.29987 1.000 71.09150 45 VAL D O 1
ATOM 4408 N N . GLY D 2 50 ? 33.08332 15.97110 93.45337 1.000 66.17340 46 GLY D N 1
ATOM 4409 C CA . GLY D 2 50 ? 33.45080 15.12991 94.57037 1.000 66.64270 46 GLY D CA 1
ATOM 4410 C C . GLY D 2 50 ? 32.23061 14.39150 95.06454 1.000 64.23732 46 GLY D C 1
ATOM 4411 O O . GLY D 2 50 ? 31.16829 14.41150 94.43775 1.000 60.94701 46 GLY D O 1
ATOM 4415 N N . GLN D 2 51 ? 32.40397 13.73755 96.20525 1.000 65.47397 47 GLN D N 1
ATOM 4416 C CA . GLN D 2 51 ? 31.34879 12.90757 96.75450 1.000 69.29265 47 GLN D CA 1
ATOM 4417 C C . GLN D 2 51 ? 31.37439 12.98857 98.27258 1.000 67.42354 47 GLN D C 1
ATOM 4418 O O . GLN D 2 51 ? 32.38147 13.35194 98.88323 1.000 69.68459 47 GLN D O 1
ATOM 4432 N N . SER D 2 52 ? 30.23413 12.65710 98.87042 1.000 67.86471 48 SER D N 1
ATOM 4433 C CA . SER D 2 52 ? 30.08506 12.65689 100.31439 1.000 69.77438 48 SER D CA 1
ATOM 4434 C C . SER D 2 52 ? 31.10932 11.72317 100.95638 1.000 71.49837 48 SER D C 1
ATOM 4435 O O . SER D 2 52 ? 31.75318 10.90599 100.29244 1.000 75.26603 48 SER D O 1
ATOM 4443 N N . ASN D 2 53 ? 31.25806 11.84369 102.27683 1.000 73.04486 49 ASN D N 1
ATOM 4444 C CA . ASN D 2 53 ? 32.20948 10.96875 102.95248 1.000 75.02654 49 ASN D CA 1
ATOM 4445 C C . ASN D 2 53 ? 31.76928 9.50876 102.88820 1.000 78.02440 49 ASN D C 1
ATOM 4446 O O . ASN D 2 53 ? 32.61866 8.61429 102.81892 1.000 79.23230 49 ASN D O 1
ATOM 4457 N N . ASP D 2 54 ? 30.45825 9.25100 102.92173 1.000 79.58010 50 ASP D N 1
ATOM 4458 C CA . ASP D 2 54 ? 29.91832 7.90496 102.75033 1.000 82.68976 50 ASP D CA 1
ATOM 4459 C C . ASP D 2 54 ? 29.97197 7.42034 101.3068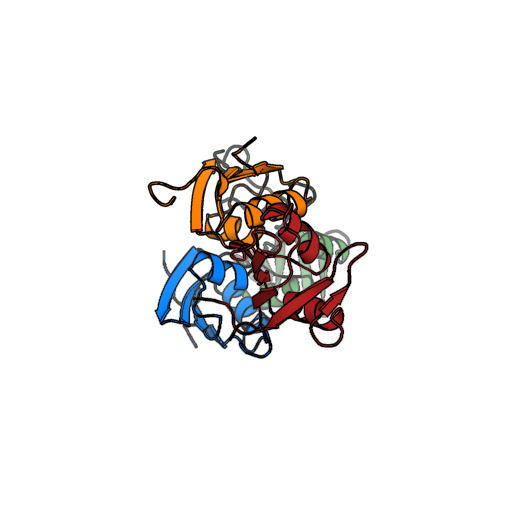3 1.000 87.34361 50 ASP D C 1
ATOM 4460 O O . ASP D 2 54 ? 29.66799 6.24839 101.05399 1.000 84.26156 50 ASP D O 1
ATOM 4469 N N . GLY D 2 55 ? 30.35803 8.28137 100.36271 1.000 81.47979 51 GLY D N 1
ATOM 4470 C CA . GLY D 2 55 ? 30.49852 7.88042 98.97441 1.000 80.37842 51 GLY D CA 1
ATOM 4471 C C . GLY D 2 55 ? 29.21032 7.60053 98.23395 1.000 78.57221 51 GLY D C 1
ATOM 4472 O O . GLY D 2 55 ? 29.26035 7.08550 97.11109 1.000 77.68543 51 GLY D O 1
ATOM 4476 N N . GLN D 2 56 ? 28.06064 7.95142 98.81020 1.000 78.91078 52 GLN D N 1
ATOM 4477 C CA . GLN D 2 56 ? 26.76510 7.55990 98.26764 1.000 80.61566 52 GLN D CA 1
ATOM 4478 C C . GLN D 2 56 ? 26.16278 8.59649 97.32323 1.000 77.90776 52 GLN D C 1
ATOM 4479 O O . GLN D 2 56 ? 25.42524 8.22995 96.40129 1.000 78.65042 52 GLN D O 1
ATOM 4493 N N . VAL D 2 57 ? 26.42248 9.88175 97.54686 1.000 67.04817 53 VAL D N 1
ATOM 4494 C CA . VAL D 2 57 ? 25.95548 10.93023 96.64767 1.000 62.38901 53 VAL D CA 1
ATOM 4495 C C . VAL D 2 57 ? 27.13878 11.79232 96.23444 1.000 59.37245 53 VAL D C 1
ATOM 4496 O O . VAL D 2 57 ? 28.17754 11.83322 96.89560 1.000 60.95135 53 VAL D O 1
ATOM 4509 N N . GLN D 2 58 ? 26.95676 12.49100 95.12335 1.000 54.84200 54 GLN D N 1
ATOM 4510 C CA . GLN D 2 58 ? 27.97712 13.33809 94.54568 1.000 56.70347 54 GLN D CA 1
ATOM 4511 C C . GLN D 2 58 ? 27.41720 14.74350 94.39501 1.000 55.86589 54 GLN D C 1
ATOM 4512 O O . GLN D 2 58 ? 26.19855 14.95638 94.40211 1.000 51.88170 54 GLN D O 1
ATOM 4526 N N . LEU D 2 59 ? 28.34754 15.69167 94.29745 1.000 58.29623 55 LEU D N 1
ATOM 4527 C CA . LEU D 2 59 ? 28.08534 17.11300 94.14979 1.000 57.96003 55 LEU D CA 1
ATOM 4528 C C . LEU D 2 59 ? 28.65167 17.54509 92.81340 1.000 55.44518 55 LEU D C 1
ATOM 4529 O O . LEU D 2 59 ? 29.71600 17.06478 92.40833 1.000 57.48173 55 LEU D O 1
ATOM 4545 N N . GLY D 2 60 ? 27.98110 18.48250 92.14899 1.000 53.58090 56 GLY D N 1
ATOM 4546 C CA . GLY D 2 60 ? 28.42753 18.87924 90.83472 1.000 50.21160 56 GLY D CA 1
ATOM 4547 C C . GLY D 2 60 ? 28.05703 20.31380 90.52319 1.000 46.76802 56 GLY D C 1
ATOM 4548 O O . GLY D 2 60 ? 27.49285 21.02802 91.34891 1.000 46.96181 56 GLY D O 1
ATOM 4552 N N . PHE D 2 61 ? 28.36328 20.70677 89.29422 1.000 46.40259 57 PHE D N 1
ATOM 4553 C CA . PHE D 2 61 ? 28.20596 22.07265 88.81112 1.000 48.05065 57 PHE D CA 1
ATOM 4554 C C . PHE D 2 61 ? 27.88737 21.95777 87.32825 1.000 44.96190 57 PHE D C 1
ATOM 4555 O O . PHE D 2 61 ? 28.52585 21.17754 86.61680 1.000 47.15417 57 PHE D O 1
ATOM 4572 N N . VAL D 2 62 ? 26.87403 22.68585 86.87301 1.000 41.18478 58 VAL D N 1
ATOM 4573 C CA . VAL D 2 62 ? 26.53442 22.71856 85.45402 1.000 36.85596 58 VAL D CA 1
ATOM 4574 C C . VAL D 2 62 ? 26.37430 24.17270 85.06054 1.000 39.45785 58 VAL D C 1
ATOM 4575 O O . VAL D 2 62 ? 25.63303 24.90153 85.72034 1.000 38.97586 58 VAL D O 1
ATOM 4588 N N . ASN D 2 63 ? 27.05283 24.58685 83.99826 1.000 35.75678 59 ASN D N 1
ATOM 4589 C CA . ASN D 2 63 ? 26.82666 25.90187 83.40038 1.000 35.42477 59 ASN D CA 1
ATOM 4590 C C . ASN D 2 63 ? 26.18686 25.71356 82.03674 1.000 35.85042 59 ASN D C 1
ATOM 4591 O O . ASN D 2 63 ? 26.72888 24.98318 81.19629 1.000 34.88075 59 ASN D O 1
ATOM 4602 N N . MET D 2 64 ? 25.03990 26.35101 81.82881 1.000 30.82184 60 MET D N 1
ATOM 4603 C CA . MET D 2 64 ? 24.43336 26.33190 80.51561 1.000 33.00485 60 MET D CA 1
ATOM 4604 C C . MET D 2 64 ? 25.08622 27.40459 79.64490 1.000 32.44377 60 MET D C 1
ATOM 4605 O O . MET D 2 64 ? 25.75952 28.32060 80.13114 1.000 33.94291 60 MET D O 1
ATOM 4619 N N . MET D 2 65 ? 24.86779 27.27720 78.33685 1.000 29.48065 61 MET D N 1
ATOM 4620 C CA . MET D 2 65 ? 25.54803 28.12805 77.37313 1.000 32.71774 61 MET D CA 1
ATOM 4621 C C . MET D 2 65 ? 25.00462 29.54340 77.40181 1.000 32.96406 61 MET D C 1
ATOM 4622 O O . MET D 2 65 ? 25.71163 30.49367 77.03121 1.000 33.33014 61 MET D O 1
ATOM 4636 N N . SER D 2 66 ? 23.75607 29.69174 77.82233 1.000 30.44363 62 SER D N 1
ATOM 4637 C CA . SER D 2 66 ? 23.06404 30.96235 77.80464 1.000 34.68485 62 SER D CA 1
ATOM 4638 C C . SER D 2 66 ? 22.05034 31.00346 78.93524 1.000 34.63608 62 SER D C 1
ATOM 4639 O O . SER D 2 66 ? 21.62053 29.97038 79.45525 1.000 32.54527 62 SER D O 1
ATOM 4647 N N . VAL D 2 67 ? 21.64906 32.21955 79.29149 1.000 33.49249 63 VAL D N 1
ATOM 4648 C CA . VAL D 2 67 ? 20.62452 32.37582 80.32270 1.000 35.73939 63 VAL D CA 1
ATOM 4649 C C . VAL D 2 67 ? 19.30764 31.76244 79.85594 1.000 35.77256 63 VAL D C 1
ATOM 4650 O O . VAL D 2 67 ? 18.55533 31.17318 80.64689 1.000 35.10322 63 VAL D O 1
ATOM 4663 N N . ALA D 2 68 ? 19.02078 31.87261 78.55593 1.000 36.13081 64 ALA D N 1
ATOM 4664 C CA . ALA D 2 68 ? 17.81390 31.26473 78.00930 1.000 40.36187 64 ALA D CA 1
ATOM 4665 C C . ALA D 2 68 ? 17.82873 29.74544 78.19638 1.000 37.30071 64 ALA D C 1
ATOM 4666 O O . ALA D 2 68 ? 16.80687 29.15874 78.56638 1.000 38.62630 64 ALA D O 1
ATOM 4673 N N . ASP D 2 69 ? 18.98159 29.10583 77.98840 1.000 34.78612 65 ASP D N 1
ATOM 4674 C CA . ASP D 2 69 ? 19.10800 27.66873 78.26792 1.000 35.38325 65 ASP D CA 1
ATOM 4675 C C . ASP D 2 69 ? 18.87776 27.37803 79.75323 1.000 35.85041 65 ASP D C 1
ATOM 4676 O O . ASP D 2 69 ? 18.17723 26.42257 80.10979 1.000 37.13439 65 ASP D O 1
ATOM 4685 N N . ALA D 2 70 ? 19.47553 28.18214 80.64007 1.000 38.69292 66 ALA D N 1
ATOM 4686 C CA . ALA D 2 70 ? 19.29261 27.97315 82.07694 1.000 36.53182 66 ALA D CA 1
ATOM 4687 C C . ALA D 2 70 ? 17.84698 28.21870 82.50711 1.000 40.38412 66 ALA D C 1
ATOM 4688 O O . ALA D 2 70 ? 17.32395 27.53150 83.39604 1.000 39.93893 66 ALA D O 1
ATOM 4695 N N . ASP D 2 71 ? 17.18582 29.21206 81.91513 1.000 39.40159 67 ASP D N 1
ATOM 4696 C CA . ASP D 2 71 ? 15.76997 29.40132 82.22196 1.000 41.53717 67 ASP D CA 1
ATOM 4697 C C . ASP D 2 71 ? 14.94359 28.18526 81.81292 1.000 43.78165 67 ASP D C 1
ATOM 4698 O O . ASP D 2 71 ? 13.89183 27.91440 82.40276 1.000 45.11859 67 ASP D O 1
ATOM 4707 N N . GLU D 2 72 ? 15.37133 27.46864 80.78386 1.000 42.93438 68 GLU D N 1
ATOM 4708 C CA . GLU D 2 72 ? 14.66625 26.24808 80.43047 1.000 43.16867 68 GLU D CA 1
ATOM 4709 C C . GLU D 2 72 ? 14.83923 25.19696 81.52012 1.000 45.21730 68 GLU D C 1
ATOM 4710 O O . GLU D 2 72 ? 13.87252 24.51842 81.89493 1.000 47.96139 68 GLU D O 1
ATOM 4722 N N . VAL D 2 73 ? 16.04295 25.07676 82.08413 1.000 38.40310 69 VAL D N 1
ATOM 4723 C CA . VAL D 2 73 ? 16.20591 24.25360 83.28146 1.000 40.83378 69 VAL D CA 1
ATOM 4724 C C . VAL D 2 73 ? 15.21888 24.69297 84.35012 1.000 42.73225 69 VAL D C 1
ATOM 4725 O O . VAL D 2 73 ? 14.45922 23.88630 84.89625 1.000 46.66333 69 VAL D O 1
ATOM 4738 N N . ARG D 2 74 ? 15.21270 25.99261 84.66494 1.000 43.08741 70 ARG D N 1
ATOM 4739 C CA . ARG D 2 74 ? 14.38457 26.45001 85.77401 1.000 42.62429 70 ARG D CA 1
ATOM 4740 C C . ARG D 2 74 ? 12.91649 26.10280 85.55299 1.000 45.54074 70 ARG D C 1
ATOM 4741 O O . ARG D 2 74 ? 12.20224 25.78148 86.51122 1.000 50.58690 70 ARG D O 1
ATOM 4762 N N . LYS D 2 75 ? 12.44682 26.13018 84.30422 1.000 50.66175 71 LYS D N 1
ATOM 4763 C CA . LYS D 2 75 ? 11.03971 25.83040 84.07443 1.000 53.93736 71 LYS D CA 1
ATOM 4764 C C . LYS D 2 75 ? 10.70425 24.38957 84.43322 1.000 54.27039 71 LYS D C 1
ATOM 4765 O O . LYS D 2 75 ? 9.54530 24.09303 84.72796 1.000 55.40660 71 LYS D O 1
ATOM 4784 N N . ASN D 2 76 ? 11.69888 23.50441 84.47054 1.000 52.78946 72 ASN D N 1
ATOM 4785 C CA . ASN D 2 76 ? 11.47634 22.09158 84.72099 1.000 49.69763 72 ASN D CA 1
ATOM 4786 C C . ASN D 2 76 ? 11.81109 21.66402 86.14660 1.000 51.41930 72 ASN D C 1
ATOM 4787 O O . ASN D 2 76 ? 11.80866 20.46120 86.43339 1.000 53.69899 72 ASN D O 1
ATOM 4798 N N . LEU D 2 77 ? 12.07662 22.60123 87.04729 1.000 48.38101 73 LEU D N 1
ATOM 4799 C CA . LEU D 2 77 ? 12.28878 22.26507 88.44761 1.000 48.37255 73 LEU D CA 1
ATOM 4800 C C . LEU D 2 77 ? 10.97415 22.34903 89.22596 1.000 59.80031 73 LEU D C 1
ATOM 4801 O O . LEU D 2 77 ? 9.98826 22.94263 88.77845 1.000 63.05949 73 LEU D O 1
ATOM 4817 N N . ASN D 2 78 ? 10.97054 21.71463 90.39959 1.000 66.83249 74 ASN D N 1
ATOM 4818 C CA . ASN D 2 78 ? 9.87452 21.80143 91.36708 1.000 70.23876 74 ASN D CA 1
ATOM 4819 C C . ASN D 2 78 ? 10.52152 21.99340 92.72921 1.000 67.02221 74 ASN D C 1
ATOM 4820 O O . ASN D 2 78 ? 11.17213 21.07607 93.23247 1.000 70.35612 74 ASN D O 1
ATOM 4831 N N . ASP D 2 79 ? 10.37250 23.16735 93.32316 1.000 66.85209 75 ASP D N 1
ATOM 4832 C CA . ASP D 2 79 ? 10.99557 23.43864 94.61562 1.000 79.62573 75 ASP D CA 1
ATOM 4833 C C . ASP D 2 79 ? 12.49930 23.16313 94.56996 1.000 76.18630 75 ASP D C 1
ATOM 4834 O O . ASP D 2 79 ? 13.08810 22.64453 95.52063 1.000 74.84445 75 ASP D O 1
ATOM 4838 N N . GLY D 2 80 ? 13.13368 23.52209 93.45413 1.000 64.20707 76 GLY D N 1
ATOM 4839 C CA . GLY D 2 80 ? 14.55744 23.32046 93.30221 1.000 61.95474 76 GLY D CA 1
ATOM 4840 C C . GLY D 2 80 ? 14.96911 21.90187 92.98819 1.000 60.33511 76 GLY D C 1
ATOM 4841 O O . GLY D 2 80 ? 16.17809 21.62146 92.92994 1.000 61.52094 76 GLY D O 1
ATOM 4845 N N . ASN D 2 81 ? 14.01194 21.00445 92.78125 1.000 60.56721 77 ASN D N 1
ATOM 4846 C CA . ASN D 2 81 ? 14.28243 19.62251 92.43529 1.000 54.06739 77 ASN D CA 1
ATOM 4847 C C . ASN D 2 81 ? 14.07279 19.38402 90.94785 1.000 54.22336 77 ASN D C 1
ATOM 4848 O O . ASN D 2 81 ? 13.09129 19.85069 90.36507 1.000 53.32108 77 ASN D O 1
ATOM 4859 N N . LEU D 2 82 ? 15.00667 18.65359 90.34023 1.000 51.11059 78 LEU D N 1
ATOM 4860 C CA . LEU D 2 82 ? 14.84775 18.11300 88.99381 1.000 45.93310 78 LEU D CA 1
ATOM 4861 C C . LEU D 2 82 ? 14.51111 16.63703 89.16131 1.000 46.91785 78 LEU D C 1
ATOM 4862 O O . LEU D 2 82 ? 15.37438 15.83900 89.53470 1.000 45.83509 78 LEU D O 1
ATOM 4878 N N . ILE D 2 83 ? 13.26014 16.28250 88.90511 1.000 46.40950 79 ILE D N 1
ATOM 4879 C CA . ILE D 2 83 ? 12.75652 14.93282 89.10966 1.000 46.67603 79 ILE D CA 1
ATOM 4880 C C . ILE D 2 83 ? 12.86910 14.21100 87.77491 1.000 46.69156 79 ILE D C 1
ATOM 4881 O O . ILE D 2 83 ? 12.14388 14.51799 86.82259 1.000 48.48737 79 ILE D O 1
ATOM 4897 N N . GLY D 2 84 ? 13.78567 13.24932 87.70625 1.000 46.69581 80 GLY D N 1
ATOM 4898 C CA . GLY D 2 84 ? 13.95589 12.42295 86.53793 1.000 40.67580 80 GLY D CA 1
ATOM 4899 C C . GLY D 2 84 ? 13.28909 11.06594 86.69112 1.000 43.95080 80 GLY D C 1
ATOM 4900 O O . GLY D 2 84 ? 12.60057 10.77339 87.67299 1.000 43.88598 80 GLY D O 1
ATOM 4904 N N . GLU D 2 85 ? 13.50938 10.22692 85.68176 1.000 42.29814 81 GLU D N 1
ATOM 4905 C CA . GLU D 2 85 ? 12.85931 8.92576 85.64150 1.000 45.94154 81 GLU D CA 1
ATOM 4906 C C . GLU D 2 85 ? 13.21062 8.10905 86.87241 1.000 45.02586 81 GLU D C 1
ATOM 4907 O O . GLU D 2 85 ? 12.33889 7.46092 87.46875 1.000 50.39639 81 GLU D O 1
ATOM 4919 N N . ASN D 2 86 ? 14.47468 8.15355 87.28329 1.000 43.36402 82 ASN D N 1
ATOM 4920 C CA . ASN D 2 86 ? 14.97828 7.32018 88.36395 1.000 46.46367 82 ASN D CA 1
ATOM 4921 C C . ASN D 2 86 ? 15.96282 8.06525 89.25594 1.000 47.08812 82 ASN D C 1
ATOM 4922 O O . ASN D 2 86 ? 16.88473 7.46380 89.81562 1.000 51.15074 82 ASN D O 1
ATOM 4933 N N . PHE D 2 87 ? 15.76638 9.36457 89.42084 1.000 46.54354 83 PHE D N 1
ATOM 4934 C CA . PHE D 2 87 ? 16.66478 10.17616 90.22321 1.000 44.72392 83 PHE D CA 1
ATOM 4935 C C . PHE D 2 87 ? 15.98157 11.48341 90.55464 1.000 47.19051 83 PHE D C 1
ATOM 4936 O O . PHE D 2 87 ? 15.01967 11.89357 89.89848 1.000 44.00650 83 PHE D O 1
ATOM 4953 N N . THR D 2 88 ? 16.53060 12.15142 91.55820 1.000 43.95846 84 THR D N 1
ATOM 4954 C CA . THR D 2 88 ? 16.09608 13.48237 91.94267 1.000 50.54570 84 THR D CA 1
ATOM 4955 C C . THR D 2 88 ? 17.33456 14.30010 92.26435 1.000 50.81629 84 THR D C 1
ATOM 4956 O O . THR D 2 88 ? 18.07781 13.97336 93.19511 1.000 52.93877 84 THR D O 1
ATOM 4967 N N . LEU D 2 89 ? 17.55780 15.35463 91.49180 1.000 49.43544 85 LEU D N 1
ATOM 4968 C CA . LEU D 2 89 ? 18.68483 16.24475 91.70031 1.000 49.50810 85 LEU D CA 1
ATOM 4969 C C . LEU D 2 89 ? 18.22030 17.52043 92.38084 1.000 49.67983 85 LEU D C 1
ATOM 4970 O O . LEU D 2 89 ? 17.20207 18.10161 91.99428 1.000 51.26664 85 LEU D O 1
ATOM 4986 N N . LYS D 2 90 ? 18.98304 17.96423 93.37808 1.000 52.11595 86 LYS D N 1
ATOM 4987 C CA . LYS D 2 90 ? 18.79175 19.28426 93.97142 1.000 52.41409 86 LYS D CA 1
ATOM 4988 C C . LYS D 2 90 ? 19.57157 20.30297 93.14509 1.000 54.71285 86 LYS D C 1
ATOM 4989 O O . LYS D 2 90 ? 20.80415 20.22929 93.06832 1.000 52.64398 86 LYS D O 1
ATOM 5008 N N . VAL D 2 91 ? 18.85706 21.24745 92.53664 1.000 50.63085 87 VAL D N 1
ATOM 5009 C CA . VAL D 2 91 ? 19.42819 22.22318 91.61122 1.000 52.98787 87 VAL D CA 1
ATOM 5010 C C . VAL D 2 91 ? 19.23464 23.60892 92.20894 1.000 54.34015 87 VAL D C 1
ATOM 5011 O O . VAL D 2 91 ? 18.10118 24.01745 92.49041 1.000 58.17126 87 VAL D O 1
ATOM 5024 N N . THR D 2 92 ? 20.33503 24.33136 92.39752 1.000 52.93159 88 THR D N 1
ATOM 5025 C CA . THR D 2 92 ? 20.28481 25.68437 92.92578 1.000 53.06396 88 THR D CA 1
ATOM 5026 C C . THR D 2 92 ? 21.15665 26.60774 92.08758 1.000 49.86761 88 THR D C 1
ATOM 5027 O O . THR D 2 92 ? 22.20713 26.20635 91.58079 1.000 48.34651 88 THR D O 1
ATOM 5038 N N . ASP D 2 93 ? 20.71405 27.85933 91.96765 1.000 52.55378 89 ASP D N 1
ATOM 5039 C CA . ASP D 2 93 ? 21.44469 28.84927 91.18868 1.000 53.45980 89 ASP D CA 1
ATOM 5040 C C . ASP D 2 93 ? 22.83978 29.07579 91.75959 1.000 53.38361 89 ASP D C 1
ATOM 5041 O O . ASP D 2 93 ? 23.02289 29.17701 92.97561 1.000 58.04695 89 ASP D O 1
ATOM 5050 N N . HIS D 2 94 ? 23.82688 29.17772 90.87828 1.000 53.21182 90 HIS D N 1
ATOM 5051 C CA . HIS D 2 94 ? 25.13050 29.67279 91.29446 1.000 62.26392 90 HIS D CA 1
ATOM 5052 C C . HIS D 2 94 ? 25.12232 31.19740 91.31073 1.000 68.30677 90 HIS D C 1
ATOM 5053 O O . HIS D 2 94 ? 24.60328 31.83707 90.39173 1.000 70.90219 90 HIS D O 1
ATOM 5067 N N . LYS D 2 95 ? 25.72518 31.77995 92.33713 1.000 67.72272 91 LYS D N 1
ATOM 5068 C CA . LYS D 2 95 ? 25.84176 33.23620 92.40134 1.000 69.00165 91 LYS D CA 1
ATOM 5069 C C . LYS D 2 95 ? 27.27308 33.65247 92.73829 1.000 74.29896 91 LYS D C 1
ATOM 5070 O O . LYS D 2 95 ? 27.96226 34.26313 91.91414 1.000 80.33495 91 LYS D O 1
#

Foldseek 3Di:
DDDLLQKKKKFFDQLPDDPVRVVVLLPPFAWDDWADDDSTMIMTGTPGNVSLVVSQVVAAQDDPDPRTHMHMGRPPD/DDDPPADLLQKKKKFFDALQDDPVRVVVLLPPFAWDDWADPHSTMIMTGTPGNVSLVVSQVVAAQDDPDPRTHMHMGRSPD/DDADPQQKKKKWFAALPDAFVNVCVVLVVLHAWDDKHFDAADPVSRITIIMTGHPDNNSSVSVVVCADPQWNDDPPTIMRIDTDDDDPPPDDD/DADPQQKKKKWFAALVDFQVNVVVVLVVQHAWDDKGFDAADPVSGITIIMTGHPDNNSSVSVVVQADPQWNDDPPGIMRIDTDD

Secondary structure (DSSP, 8-state):
---GGGEEEEE-S-TT--HHHHHHHTTTS-EEEEEEEETTEEEEEESSHHHHHHHHHHHTT-EEETTEE-EEEES--/-PPTT--GGGEEEEE-S-TT--HHHHHHHTTTSPEEEEEEEETTEEEEEESSHHHHHHHHHHHTT-EEETTEE-EEEES--/----TT-EEEEEEEETT--HHHHHHHHHTTS-EEEEEEEEE-SSSSEEEEEEEESSHHHHHHHHHT-BTTEEEETTEEEEEEE--PPTT-S--/---TT-EEEEEEEETT--HHHHHHHHHTTS-EEEEEEEEE-TTSSEEEEEEEESSHHHHHHHHHT-BTTEEE-SS-EEEEEE--

Sequence (335 aa):
GADQENMLKISGYPGMLNTFGIAQLLTPYRVNGITITGAQSAVVALENKFQVYQAVQDFNGKKLDRNHKLQVSSLVVSMPRGADQENMLKISGYPGMLNTFGIAQLLTPYRVNGITITGAQSAVVALENKFQVYQAVQDFNGKKLDRNHKLQVSSLVVAYYLKDAGFHIRNIPKAWNDWNLFHVFQNFGKVSSYCRVVGQSNDGQVQLGFVNNMMSVADADEVRKNLNDGNLIGENFTLKVTDHKNVGGSLLPYYLKDAGFHIRNIPKAWNDWNLFHVFQNFGKVSYCRVVGQSNDGQVQLGFVNMMSVADADEVRKNLNDGNLIGENFTLKVTDHK

Radius of gyration: 23.95 Å; Cα contacts (8 Å, |Δi|>4): 725; chains: 4; bounding box: 41×54×76 Å

Organism: Caenorhabditis elegans (NCBI:txid6239)

Nearest PDB structures (foldseek):
  7ocx-assembly1_A  TM=1.013E+00  e=3.529E-16  Caenorhabditis elegans
  7d1l-assembly1_D  TM=9.825E-01  e=2.810E-15  Caenorhabditis elegans
  7d2y-assembly1_D  TM=9.830E-01  e=2.238E-14  Caenorhabditis elegans
  1wi6-assembly1_A  TM=7.756E-01  e=3.607E-05  Mus musculus
  7qdd-assembly1_B  TM=7.447E-01  e=1.947E-04  Saccharomyces cerevisiae S288C